Protein AF-V5I539-F1 (afdb_monomer_lite)

InterPro domains:
  IPR001590 Peptidase M12B, ADAM/reprolysin [PF01421] (32-156)
  IPR001590 Peptidase M12B, ADAM/reprolysin [PS50215] (1-156)
  IPR024079 Metallopeptidase, catalytic domain superfamily [G3DSA:3.40.390.10] (1-165)

Secondary structure (DSSP, 8-state):
---------PPPHHHHTTS-EEE-TTS-EEE-HHHHHHHHHHHHHH-GGGTT-S-EEEEESSEE--TTTTTTTTTEEE-SS-TTTS-EEEEE--SSS-THHHHHHHHHHHHTTPPPS-SSSS-TTSSBTT-TT-SS---B--HHHHHHHHHHHHHHTTS--TT-S----SS------HHHHTTTS-HHHHH-TT--EEPPTTSTT----GGG-EEEEESSSSSS--EEEEEPPTT-EEETTEEEETTEEEE--TTS--

Structure (mmCIF, N/CA/C/O backbone):
data_AF-V5I539-F1
#
_entry.id   AF-V5I539-F1
#
loop_
_atom_site.group_PDB
_atom_site.id
_atom_site.type_symbol
_atom_site.label_atom_id
_atom_site.label_alt_id
_atom_site.label_comp_id
_atom_site.label_asym_id
_atom_site.label_entity_id
_atom_site.label_seq_id
_atom_site.pdbx_PDB_ins_code
_atom_site.Cartn_x
_atom_site.Cartn_y
_atom_site.Cartn_z
_atom_site.occupancy
_atom_site.B_iso_or_equiv
_atom_site.auth_seq_id
_atom_site.auth_comp_id
_atom_site.auth_asym_id
_atom_site.auth_atom_id
_atom_site.pdbx_PDB_model_num
ATOM 1 N N . VAL A 1 1 ? -5.377 -12.633 10.750 1.00 77.38 1 VAL A N 1
ATOM 2 C CA . VAL A 1 1 ? -6.309 -11.546 10.368 1.00 77.38 1 VAL A CA 1
ATOM 3 C C . VAL A 1 1 ? -6.663 -11.750 8.908 1.00 77.38 1 VAL A C 1
ATOM 5 O O . VAL A 1 1 ? -5.746 -11.987 8.134 1.00 77.38 1 VAL A O 1
ATOM 8 N N . LYS A 1 2 ? -7.948 -11.726 8.546 1.00 84.56 2 LYS A N 1
ATOM 9 C CA . LYS A 1 2 ? -8.400 -11.764 7.149 1.00 84.56 2 LYS A CA 1
ATOM 10 C C . LYS A 1 2 ? -9.002 -10.402 6.826 1.00 84.56 2 LYS A C 1
ATOM 12 O O . LYS A 1 2 ? -9.892 -9.964 7.545 1.00 84.56 2 LYS A O 1
ATOM 17 N N . LEU A 1 3 ? -8.489 -9.742 5.793 1.00 87.00 3 LEU A N 1
ATOM 18 C CA . LEU A 1 3 ? -9.035 -8.477 5.310 1.00 87.00 3 LEU A CA 1
ATOM 19 C C . LEU A 1 3 ? -10.087 -8.774 4.247 1.00 87.00 3 LEU A C 1
ATOM 21 O O . LEU A 1 3 ? -9.866 -9.618 3.379 1.00 87.00 3 LEU A O 1
ATOM 25 N N . VAL A 1 4 ? -11.229 -8.099 4.328 1.00 86.56 4 VAL A N 1
ATOM 26 C CA . VAL A 1 4 ? -12.313 -8.222 3.354 1.00 86.56 4 VAL A CA 1
ATOM 27 C C . VAL A 1 4 ? -12.688 -6.831 2.889 1.00 86.56 4 VAL A C 1
ATOM 29 O O . VAL A 1 4 ? -12.975 -5.962 3.705 1.00 86.56 4 VAL A O 1
ATOM 32 N N . LEU A 1 5 ? -12.674 -6.635 1.573 1.00 87.81 5 LEU A N 1
ATOM 33 C CA . LEU A 1 5 ? -13.168 -5.413 0.962 1.00 87.81 5 LEU A CA 1
ATOM 34 C C . LEU A 1 5 ? -14.696 -5.474 0.912 1.00 87.81 5 LEU A C 1
ATOM 36 O O . LEU A 1 5 ? -15.264 -6.331 0.234 1.00 87.81 5 LEU A O 1
ATOM 40 N N . THR A 1 6 ? -15.344 -4.578 1.643 1.00 87.25 6 THR A N 1
ATOM 41 C CA . THR A 1 6 ? -16.805 -4.451 1.716 1.00 87.25 6 THR A CA 1
ATOM 42 C C . THR A 1 6 ? -17.348 -3.456 0.696 1.00 87.25 6 THR A C 1
ATOM 44 O O . THR A 1 6 ? -18.451 -3.637 0.200 1.00 87.25 6 THR A O 1
ATOM 47 N N . GLY A 1 7 ? -16.563 -2.449 0.305 1.00 88.00 7 GLY A N 1
ATOM 48 C CA . GLY A 1 7 ? -16.973 -1.483 -0.705 1.00 88.00 7 GLY A CA 1
ATOM 49 C C . GLY A 1 7 ? -15.850 -0.553 -1.148 1.00 88.00 7 GLY A C 1
ATOM 50 O O . GLY A 1 7 ? -14.806 -0.445 -0.508 1.00 88.00 7 GLY A O 1
ATOM 51 N N . VAL A 1 8 ? -16.079 0.132 -2.269 1.00 90.25 8 VAL A N 1
ATOM 52 C CA . VAL A 1 8 ? -15.208 1.195 -2.784 1.00 90.25 8 VAL A CA 1
ATOM 53 C C . VAL A 1 8 ? -16.073 2.409 -3.082 1.00 90.25 8 VAL A C 1
ATOM 55 O O . VAL A 1 8 ? -17.098 2.300 -3.755 1.00 90.25 8 VAL A O 1
ATOM 58 N N . TYR A 1 9 ? -15.648 3.573 -2.601 1.00 91.12 9 TYR A N 1
ATOM 59 C CA . TYR A 1 9 ? -16.342 4.832 -2.823 1.00 91.12 9 TYR A CA 1
ATOM 60 C C . TYR A 1 9 ? -15.390 5.858 -3.427 1.00 91.12 9 TYR A C 1
ATOM 62 O O . TYR A 1 9 ? -14.323 6.122 -2.880 1.00 91.12 9 TYR A O 1
ATOM 70 N N . LYS A 1 10 ? -15.792 6.441 -4.558 1.00 92.56 10 LYS A N 1
ATOM 71 C CA . LYS A 1 10 ? -15.083 7.562 -5.168 1.00 92.56 10 LYS A CA 1
ATOM 72 C C . LYS A 1 10 ? -15.666 8.864 -4.627 1.00 92.56 10 LYS A C 1
ATOM 74 O O . LYS A 1 10 ? -16.850 9.124 -4.832 1.00 92.56 10 LYS A O 1
ATOM 79 N N . THR A 1 11 ? -14.831 9.652 -3.962 1.00 89.75 11 THR A N 1
ATOM 80 C CA . THR A 1 11 ? -15.188 10.963 -3.415 1.00 89.75 11 THR A CA 1
ATOM 81 C C . THR A 1 11 ? -15.501 11.984 -4.508 1.00 89.75 11 THR A C 1
ATOM 83 O O . THR A 1 11 ? -15.015 11.880 -5.640 1.00 89.75 11 THR A O 1
ATOM 86 N N . THR A 1 12 ? -16.329 12.976 -4.176 1.00 91.56 12 THR A N 1
ATOM 87 C CA . THR A 1 12 ? -16.548 14.165 -5.014 1.00 91.56 12 THR A CA 1
ATOM 88 C C . THR A 1 12 ? -15.600 15.301 -4.630 1.00 91.56 12 THR A C 1
ATOM 90 O O . THR A 1 12 ? -15.013 15.310 -3.547 1.00 91.56 12 THR A O 1
ATOM 93 N N . VAL A 1 13 ? -15.479 16.304 -5.502 1.00 87.31 13 VAL A N 1
ATOM 94 C CA . VAL A 1 13 ? -14.644 17.491 -5.250 1.00 87.31 13 VAL A CA 1
ATOM 95 C C . VAL A 1 13 ? -15.104 18.241 -3.992 1.00 87.31 13 VAL A C 1
ATOM 97 O O . VAL A 1 13 ? -14.277 18.725 -3.223 1.00 87.31 13 VAL A O 1
ATOM 100 N N . GLU A 1 14 ? -16.413 18.303 -3.750 1.00 88.25 14 GLU A N 1
ATOM 101 C CA . GLU A 1 14 ? -17.020 18.957 -2.584 1.00 88.25 14 GLU A CA 1
ATOM 102 C C . GLU A 1 14 ? -16.801 18.177 -1.279 1.00 88.25 14 GLU A C 1
ATOM 104 O O . GLU A 1 14 ? -16.792 18.757 -0.192 1.00 88.25 14 GLU A O 1
ATOM 109 N N . GLU A 1 15 ? -16.657 16.854 -1.358 1.00 89.06 15 GLU A N 1
ATOM 110 C CA . GLU A 1 15 ? -16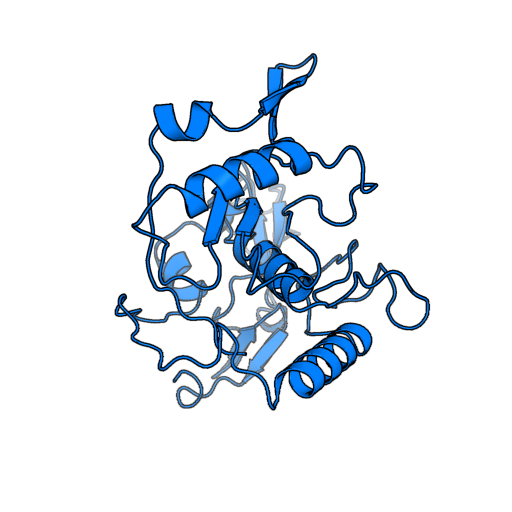.273 16.033 -0.209 1.00 89.06 15 GLU A CA 1
ATOM 111 C C . GLU A 1 15 ? -14.786 16.233 0.101 1.00 89.06 15 GLU A C 1
ATOM 113 O O . GLU A 1 15 ? -14.420 16.480 1.249 1.00 89.06 15 GLU A O 1
ATOM 118 N N . GLU A 1 16 ? -13.939 16.227 -0.930 1.00 85.38 16 GLU A N 1
ATOM 119 C CA . GLU A 1 16 ? -12.489 16.411 -0.811 1.00 85.38 16 GLU A CA 1
ATOM 120 C C . GLU A 1 16 ? -12.068 17.823 -0.397 1.00 85.38 16 GLU A C 1
ATOM 122 O O . GLU A 1 16 ? -10.956 18.005 0.108 1.00 85.38 16 GLU A O 1
ATOM 127 N N . SER A 1 17 ? -12.906 18.839 -0.621 1.00 84.06 17 SER A N 1
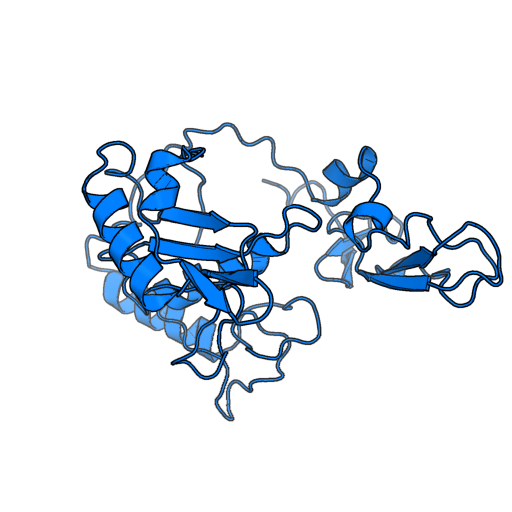ATOM 128 C CA . SER A 1 17 ? -12.633 20.214 -0.186 1.00 84.06 17 SER A CA 1
ATOM 129 C C . SER A 1 17 ? -12.733 20.391 1.328 1.00 84.06 17 SER A C 1
ATOM 131 O O . SER A 1 17 ? -12.355 21.440 1.838 1.00 84.06 17 SER A O 1
ATOM 133 N N . ARG A 1 18 ? -13.263 19.394 2.047 1.00 83.19 18 ARG A N 1
ATOM 134 C CA . ARG A 1 18 ? -13.384 19.406 3.512 1.00 83.19 18 ARG A CA 1
ATOM 135 C C . ARG A 1 18 ? -12.120 18.944 4.223 1.00 83.19 18 ARG A C 1
ATOM 137 O O . ARG A 1 18 ? -12.063 19.072 5.435 1.00 83.19 18 ARG A O 1
ATOM 144 N N . PHE A 1 19 ? -11.169 18.356 3.503 1.00 85.06 19 PHE A N 1
ATOM 145 C CA . PHE A 1 19 ? -9.925 17.858 4.079 1.00 85.06 19 PHE A CA 1
ATOM 146 C C . PHE A 1 19 ? -8.851 18.942 4.065 1.00 85.06 19 PHE A C 1
ATOM 148 O O . PHE A 1 19 ? -8.690 19.640 3.060 1.00 85.06 19 PHE A O 1
ATOM 155 N N . GLU A 1 20 ? -8.113 19.049 5.169 1.00 81.12 20 GLU A N 1
ATOM 156 C CA . GLU A 1 20 ? -7.083 20.067 5.357 1.00 81.12 20 GLU A CA 1
ATOM 157 C C . GLU A 1 20 ? -5.891 19.827 4.423 1.00 81.12 20 GLU A C 1
ATOM 159 O O . GLU A 1 20 ? -5.282 18.752 4.401 1.00 81.12 20 GLU A O 1
ATOM 164 N N . LYS A 1 21 ? -5.559 20.850 3.634 1.00 81.56 21 LYS A N 1
ATOM 165 C CA . LYS A 1 21 ? -4.472 20.814 2.654 1.00 81.56 21 LYS A CA 1
ATOM 166 C C . LYS A 1 21 ? -3.532 21.975 2.925 1.00 81.56 21 LYS A C 1
ATOM 168 O O . LYS A 1 21 ? -3.943 23.128 2.844 1.00 81.56 21 LYS A O 1
ATOM 173 N N . THR A 1 22 ? -2.263 21.668 3.146 1.00 77.69 22 THR A N 1
ATOM 174 C CA . THR A 1 22 ? -1.218 22.672 3.346 1.00 77.69 22 THR A CA 1
ATOM 175 C C . THR A 1 22 ? -0.521 22.945 2.020 1.00 77.69 22 THR A C 1
ATOM 177 O O . THR A 1 22 ? -0.047 22.014 1.363 1.00 77.69 22 THR A O 1
ATOM 180 N N . GLU A 1 23 ? -0.465 24.215 1.615 1.00 75.12 23 GLU A N 1
ATOM 181 C CA . GLU A 1 23 ? 0.249 24.682 0.423 1.00 75.12 23 GLU A CA 1
ATOM 182 C C . GLU A 1 23 ? 1.552 25.385 0.830 1.00 75.12 23 GLU A C 1
ATOM 184 O O . GLU A 1 23 ? 1.532 26.355 1.585 1.00 75.12 23 GLU A O 1
ATOM 189 N N . TYR A 1 24 ? 2.691 24.885 0.346 1.00 68.06 24 TYR A N 1
ATOM 190 C CA . TYR A 1 24 ? 4.018 25.458 0.616 1.00 68.06 24 TYR A CA 1
ATOM 191 C C . TYR A 1 24 ? 4.447 26.464 -0.462 1.00 68.06 24 TYR A C 1
ATOM 193 O O . TYR A 1 24 ? 3.851 26.517 -1.536 1.00 68.06 24 TYR A O 1
ATOM 201 N N . GLU A 1 25 ? 5.540 27.202 -0.217 1.00 55.25 25 GLU A N 1
ATOM 202 C CA . GLU A 1 25 ? 6.071 28.302 -1.056 1.00 55.25 25 GLU A CA 1
ATOM 203 C C . GLU A 1 25 ? 6.318 27.960 -2.546 1.00 55.25 25 GLU A C 1
ATOM 205 O O . GLU A 1 25 ? 6.500 28.858 -3.363 1.00 55.25 25 GLU A O 1
ATOM 210 N N . PHE A 1 26 ? 6.257 26.682 -2.936 1.00 63.53 26 PHE A N 1
ATOM 211 C CA . PHE A 1 26 ? 6.381 26.209 -4.323 1.00 63.53 26 PHE A CA 1
ATOM 212 C C . PHE A 1 26 ? 5.073 25.657 -4.924 1.00 63.53 26 PHE A C 1
ATOM 214 O O . PHE A 1 26 ? 5.109 24.945 -5.927 1.00 63.53 26 PHE A O 1
ATOM 221 N N . GLY A 1 27 ? 3.921 25.921 -4.300 1.00 64.12 27 GLY A N 1
ATOM 222 C CA . GLY A 1 27 ? 2.618 25.385 -4.717 1.00 64.12 27 GLY A CA 1
ATOM 223 C C . GLY A 1 27 ? 2.448 23.885 -4.442 1.00 64.12 27 GLY A C 1
ATOM 224 O O . GLY A 1 27 ? 1.527 23.249 -4.957 1.00 64.12 27 GLY A O 1
ATOM 225 N N . VAL A 1 28 ? 3.346 23.286 -3.650 1.00 66.19 28 VAL A N 1
ATOM 226 C CA . VAL A 1 28 ? 3.238 21.880 -3.246 1.00 66.19 28 VAL A CA 1
ATOM 227 C C . VAL A 1 28 ? 2.108 21.767 -2.235 1.00 66.19 28 VAL A C 1
ATOM 229 O O . VAL A 1 28 ? 2.200 22.319 -1.142 1.00 66.19 28 VAL A O 1
ATOM 232 N N . LYS A 1 29 ? 1.056 21.037 -2.611 1.00 79.69 29 LYS A N 1
ATOM 233 C CA . LYS A 1 29 ? -0.085 20.735 -1.745 1.00 79.69 29 LYS A CA 1
ATOM 234 C C . LYS A 1 29 ? 0.091 19.368 -1.107 1.00 79.69 29 LYS A C 1
ATOM 236 O O . LYS A 1 29 ? 0.165 18.357 -1.808 1.00 79.69 29 LYS A O 1
ATOM 241 N N . THR A 1 30 ? 0.128 19.347 0.215 1.00 83.44 30 THR A N 1
ATOM 242 C CA . THR A 1 30 ? 0.173 18.122 1.019 1.00 83.44 30 THR A CA 1
ATOM 243 C C . THR A 1 30 ? -1.077 18.025 1.880 1.00 83.44 30 THR A C 1
ATOM 245 O O . THR A 1 30 ? -1.733 19.032 2.143 1.00 83.44 30 THR A O 1
ATOM 248 N N . LEU A 1 31 ? -1.440 16.812 2.277 1.00 86.62 31 LEU A N 1
ATOM 249 C CA . LEU A 1 31 ? -2.436 16.603 3.317 1.00 86.62 31 LEU A CA 1
ATOM 250 C C . LEU A 1 31 ? -1.752 16.684 4.671 1.00 86.62 31 LEU A C 1
ATOM 252 O O . LEU A 1 31 ? -0.757 15.990 4.899 1.00 86.62 31 LEU A O 1
ATOM 256 N N . ASP A 1 32 ? -2.338 17.474 5.565 1.00 87.12 32 ASP A N 1
ATOM 257 C CA . ASP A 1 32 ? -1.997 17.415 6.976 1.00 87.12 32 ASP A CA 1
ATOM 258 C C . ASP A 1 32 ? -2.614 16.141 7.570 1.00 87.12 32 ASP A C 1
ATOM 260 O O . ASP A 1 32 ? -3.845 16.045 7.642 1.00 87.12 32 ASP A O 1
ATOM 264 N N . PRO A 1 33 ? -1.816 15.141 7.974 1.00 87.88 33 PRO A N 1
ATOM 265 C CA . PRO A 1 33 ? -2.354 13.861 8.405 1.00 87.88 33 PRO A CA 1
ATOM 266 C C . PRO A 1 33 ? -3.206 13.966 9.669 1.00 87.88 33 PRO A C 1
ATOM 268 O O . PRO A 1 33 ? -4.205 13.258 9.779 1.00 87.88 33 PRO A O 1
ATOM 271 N N . THR A 1 34 ? -2.842 14.842 10.608 1.00 87.38 34 THR A N 1
ATOM 272 C CA . THR A 1 34 ? -3.504 14.927 11.916 1.00 87.38 34 THR A CA 1
ATOM 273 C C . THR A 1 34 ? -4.892 15.535 11.764 1.00 87.38 34 THR A C 1
ATOM 275 O O . THR A 1 34 ? -5.884 14.939 12.193 1.00 87.38 34 THR A O 1
ATOM 278 N N . PHE A 1 35 ? -4.985 16.691 11.100 1.00 88.31 35 PHE A N 1
ATOM 279 C CA . PHE A 1 35 ? -6.270 17.351 10.864 1.00 88.31 35 PHE A CA 1
ATOM 280 C C . PHE A 1 35 ? -7.130 16.567 9.872 1.00 88.31 35 PHE A C 1
ATOM 282 O O . PHE A 1 35 ? -8.320 16.360 10.123 1.00 88.31 35 PHE A O 1
ATOM 289 N N . THR A 1 36 ? -6.533 16.059 8.788 1.00 91.25 36 THR A N 1
ATOM 290 C CA . THR A 1 36 ? -7.267 15.278 7.784 1.00 91.25 36 THR A CA 1
ATOM 291 C C . THR A 1 36 ? -7.860 14.012 8.387 1.00 91.25 36 THR A C 1
ATOM 293 O O . THR A 1 36 ? -9.012 13.707 8.091 1.00 91.25 36 THR A O 1
ATOM 296 N N . LEU A 1 37 ? -7.137 13.289 9.254 1.00 92.06 37 LEU A N 1
ATOM 297 C CA . LEU A 1 37 ? -7.653 12.058 9.859 1.00 92.06 37 LEU A CA 1
ATOM 298 C C . LEU A 1 37 ? -8.873 12.350 10.742 1.00 92.06 37 LEU A C 1
ATOM 300 O O . LEU A 1 37 ? -9.882 11.659 10.622 1.00 92.06 37 LEU A O 1
ATOM 304 N N . GLY A 1 38 ? -8.824 13.411 11.556 1.00 92.50 38 GLY A N 1
ATOM 305 C CA . GLY A 1 38 ? -9.955 13.822 12.394 1.00 92.50 38 GLY A CA 1
ATOM 306 C C . GLY A 1 38 ? -11.175 14.271 11.580 1.00 92.50 38 GLY A C 1
ATOM 307 O O . GLY A 1 38 ? -12.303 13.866 11.865 1.00 92.50 38 GLY A O 1
ATOM 308 N N . MET A 1 39 ? -10.970 15.057 10.519 1.00 93.25 39 MET A N 1
ATOM 309 C CA . MET A 1 39 ? -12.055 15.463 9.614 1.00 93.25 39 MET A CA 1
ATOM 310 C C . MET A 1 39 ? -12.643 14.267 8.856 1.00 93.25 39 MET A C 1
ATOM 312 O O . MET A 1 39 ? -13.864 14.153 8.716 1.00 93.25 39 MET A O 1
ATOM 316 N N . PHE A 1 40 ? -11.788 13.351 8.398 1.00 94.00 40 PHE A N 1
ATOM 317 C CA . PHE A 1 40 ? -12.199 12.127 7.723 1.00 94.00 40 PHE A CA 1
ATOM 318 C C . PHE A 1 40 ? -12.998 11.213 8.653 1.00 94.00 40 PHE A C 1
ATOM 320 O O . PHE A 1 40 ? -14.051 10.721 8.255 1.00 94.00 40 PHE A O 1
ATOM 327 N N . GLN A 1 41 ? -12.579 11.071 9.912 1.00 94.62 41 GLN A N 1
ATOM 328 C CA . GLN A 1 41 ? -13.331 10.351 10.935 1.00 94.62 41 GLN A CA 1
ATOM 329 C C . GLN A 1 41 ? -14.756 10.901 11.079 1.00 94.62 41 GLN A C 1
ATOM 331 O O . GLN A 1 41 ? -15.719 10.136 11.022 1.00 94.62 41 GLN A O 1
ATOM 336 N N . ILE A 1 42 ? -14.905 12.223 11.224 1.00 92.88 42 ILE A N 1
ATOM 337 C CA . ILE A 1 42 ? -16.217 12.878 11.351 1.00 92.88 42 ILE A CA 1
ATOM 338 C C . ILE A 1 42 ? -17.076 12.612 10.111 1.00 92.88 42 ILE A C 1
ATOM 340 O O . ILE A 1 42 ? -18.271 12.322 10.226 1.00 92.88 42 ILE A O 1
ATOM 344 N N . TRP A 1 43 ? -16.478 12.693 8.920 1.00 92.56 43 TRP A N 1
ATOM 345 C CA . TRP A 1 43 ? -17.175 12.432 7.664 1.00 92.56 43 TRP A CA 1
ATOM 346 C C . TRP A 1 43 ? -17.656 10.979 7.562 1.00 92.56 43 TRP A C 1
ATOM 348 O O . TRP A 1 43 ? -18.830 10.760 7.259 1.00 92.56 43 TRP A O 1
ATOM 358 N N . VAL A 1 44 ? -16.800 10.001 7.884 1.00 93.44 44 VAL A N 1
ATOM 359 C CA . VAL A 1 44 ? -17.150 8.571 7.911 1.00 93.44 44 VAL A CA 1
ATOM 360 C C . VAL A 1 44 ? -18.282 8.311 8.906 1.00 93.44 44 VAL A C 1
ATOM 362 O O . VAL A 1 44 ? -19.296 7.727 8.535 1.00 93.44 44 VAL A O 1
ATOM 365 N N . GLN A 1 45 ? -18.169 8.817 10.138 1.00 91.69 45 GLN A N 1
ATOM 366 C CA . GLN A 1 45 ? -19.175 8.632 11.194 1.00 91.69 45 GLN A CA 1
ATOM 367 C C . GLN A 1 45 ? -20.534 9.264 10.852 1.00 91.69 45 GLN A C 1
ATOM 369 O O . GLN A 1 45 ? -21.580 8.763 11.264 1.00 91.69 45 GLN A O 1
ATOM 374 N N . SER A 1 46 ? -20.535 10.348 10.074 1.00 91.19 46 SER A N 1
ATOM 375 C CA . SER A 1 46 ? -21.763 11.018 9.625 1.00 91.19 46 SER A CA 1
ATOM 376 C C . SER A 1 46 ? -22.417 10.329 8.422 1.00 91.19 46 SER A C 1
ATOM 378 O O . SER A 1 46 ? -23.579 10.597 8.105 1.00 91.19 46 SER A O 1
ATOM 380 N N . ASN A 1 47 ? -21.690 9.452 7.726 1.00 89.69 47 ASN A N 1
ATOM 381 C CA . ASN A 1 47 ? -22.126 8.846 6.479 1.00 89.69 47 ASN A CA 1
ATOM 382 C C . ASN A 1 47 ? -22.589 7.402 6.704 1.00 89.69 47 ASN A C 1
ATOM 384 O O . ASN A 1 47 ? -21.794 6.484 6.888 1.00 89.69 47 ASN A O 1
ATOM 388 N N . LYS A 1 48 ? -23.909 7.186 6.624 1.00 88.62 48 LYS A N 1
ATOM 389 C CA . LYS A 1 48 ? -24.546 5.876 6.864 1.00 88.62 48 LYS A CA 1
ATOM 390 C C . LYS A 1 48 ? -24.002 4.742 5.988 1.00 88.62 48 LYS A C 1
ATOM 392 O O . LYS A 1 48 ? -24.193 3.588 6.354 1.00 88.62 48 LYS A O 1
ATOM 397 N N . LYS A 1 49 ? -23.353 5.059 4.861 1.00 87.12 49 LYS A N 1
ATOM 398 C CA . LYS A 1 49 ? -22.748 4.077 3.950 1.00 87.12 49 LYS A CA 1
ATOM 399 C C . LYS A 1 49 ? -21.687 3.211 4.629 1.00 87.12 49 LYS A C 1
ATOM 401 O O . LYS A 1 49 ? -21.591 2.047 4.284 1.00 87.12 49 LYS A O 1
ATOM 406 N N . PHE A 1 50 ? -20.948 3.765 5.591 1.00 89.19 50 PHE A N 1
ATOM 407 C CA . PHE A 1 50 ? -19.825 3.079 6.241 1.00 89.19 50 PHE A CA 1
ATOM 408 C C . PHE A 1 50 ? -20.170 2.511 7.618 1.00 89.19 50 PHE A C 1
ATOM 410 O O . PHE A 1 50 ? -19.291 2.119 8.376 1.00 89.19 50 PHE A O 1
ATOM 417 N N . LYS A 1 51 ? -21.454 2.519 7.994 1.00 85.00 51 LYS A N 1
ATOM 418 C CA . LYS A 1 51 ? -21.890 2.188 9.356 1.00 85.00 51 LYS A CA 1
ATOM 419 C C . LYS A 1 51 ? -21.491 0.770 9.783 1.00 85.00 51 LYS A C 1
ATOM 421 O O . LYS A 1 51 ? -21.250 0.542 10.966 1.00 85.00 51 LYS A O 1
ATOM 426 N N . ASP A 1 52 ? -21.476 -0.161 8.835 1.00 86.19 52 ASP A N 1
ATOM 427 C CA . ASP A 1 52 ? -21.215 -1.575 9.104 1.00 86.19 52 ASP A CA 1
ATOM 428 C C . ASP A 1 52 ? -19.745 -1.966 8.859 1.00 86.19 52 ASP A C 1
ATOM 430 O O . ASP A 1 52 ? -19.355 -3.088 9.199 1.00 86.19 52 ASP A O 1
ATOM 434 N N . ASP A 1 53 ? -18.932 -1.040 8.334 1.00 89.56 53 ASP A N 1
ATOM 435 C CA . ASP A 1 53 ? -17.509 -1.241 8.069 1.00 89.56 53 ASP A CA 1
ATOM 436 C C . ASP A 1 53 ? -16.688 -1.129 9.357 1.00 89.56 53 ASP A C 1
ATOM 438 O O . ASP A 1 53 ? -16.861 -0.207 10.152 1.00 89.56 53 ASP A O 1
ATOM 442 N N . ASP A 1 54 ? -15.757 -2.066 9.556 1.00 91.38 54 ASP A N 1
ATOM 443 C CA . ASP A 1 54 ? -14.849 -2.031 10.709 1.00 91.38 54 ASP A CA 1
ATOM 444 C C . ASP A 1 54 ? -13.724 -1.009 10.514 1.00 91.38 54 ASP A C 1
ATOM 446 O O . ASP A 1 54 ? -13.268 -0.393 11.474 1.00 91.38 54 ASP A O 1
ATOM 450 N N . VAL A 1 55 ? -13.257 -0.845 9.271 1.00 93.88 55 VAL A N 1
ATOM 451 C CA . VAL A 1 55 ? -12.165 0.066 8.919 1.00 93.88 55 VAL A CA 1
ATOM 452 C C . VAL A 1 55 ? -12.451 0.751 7.589 1.00 93.88 55 VAL A C 1
ATOM 454 O O . VAL A 1 55 ? -12.780 0.083 6.610 1.00 93.88 55 VAL A O 1
ATOM 457 N N . VAL A 1 56 ? -12.243 2.067 7.523 1.00 95.50 56 VAL A N 1
ATOM 458 C CA . VAL A 1 56 ? -12.397 2.868 6.301 1.00 95.50 56 VAL A CA 1
ATOM 459 C C . VAL A 1 56 ? -11.100 3.608 5.987 1.00 95.50 56 VAL A C 1
ATOM 461 O O . VAL A 1 56 ? -10.542 4.308 6.830 1.00 95.50 56 VAL A O 1
ATOM 464 N N . PHE A 1 57 ? -10.620 3.486 4.751 1.00 96.00 57 PHE A N 1
ATOM 465 C CA . PHE A 1 57 ? -9.409 4.164 4.294 1.00 96.00 57 PHE A CA 1
ATOM 466 C C . PHE A 1 57 ? -9.713 5.269 3.285 1.00 96.00 57 PHE A C 1
ATOM 468 O O . PHE A 1 57 ? -10.435 5.046 2.314 1.00 96.00 57 PHE A O 1
ATOM 475 N N . LEU A 1 58 ? -9.089 6.435 3.467 1.00 94.81 58 LEU A N 1
ATOM 476 C CA . LEU A 1 58 ? -8.948 7.437 2.415 1.00 94.81 58 LEU A CA 1
ATOM 477 C C . LEU A 1 58 ? -7.673 7.142 1.620 1.00 94.81 58 LEU A C 1
ATOM 479 O O . LEU A 1 58 ? -6.562 7.305 2.134 1.00 94.81 58 LEU A O 1
ATOM 483 N N . LEU A 1 59 ? -7.839 6.726 0.364 1.00 94.00 59 LEU A N 1
ATOM 484 C CA . LEU A 1 59 ? -6.743 6.576 -0.593 1.00 94.00 59 LEU A CA 1
ATOM 485 C C . LEU A 1 59 ? -6.551 7.878 -1.363 1.00 94.00 59 LEU A C 1
ATOM 487 O O . LEU A 1 59 ? -7.505 8.430 -1.905 1.00 94.00 59 LEU A O 1
ATOM 491 N N . THR A 1 60 ? -5.317 8.367 -1.425 1.00 90.69 60 THR A N 1
ATOM 492 C CA . THR A 1 60 ? -5.007 9.648 -2.068 1.00 90.69 60 THR A CA 1
ATOM 493 C C . THR A 1 60 ? -3.677 9.614 -2.805 1.00 90.69 60 THR A C 1
ATOM 495 O O . THR A 1 60 ? -2.711 9.011 -2.344 1.00 90.69 60 THR A O 1
ATOM 498 N N . SER A 1 61 ? -3.598 10.307 -3.939 1.00 88.56 61 SER A N 1
ATOM 499 C CA . SER A 1 61 ? -2.329 10.550 -4.630 1.00 88.56 61 SER A CA 1
ATOM 500 C C . SER A 1 61 ? -1.555 11.733 -4.039 1.00 88.56 61 SER A C 1
ATOM 502 O O . SER A 1 61 ? -0.381 11.931 -4.373 1.00 88.56 61 SER A O 1
ATOM 504 N N . MET A 1 62 ? -2.194 12.529 -3.172 1.00 87.25 62 MET A N 1
ATOM 505 C CA . MET A 1 62 ? -1.552 13.654 -2.498 1.00 87.25 62 MET A CA 1
ATOM 506 C C . MET A 1 62 ? -0.459 13.159 -1.552 1.00 87.25 62 MET A C 1
ATOM 508 O O . MET A 1 62 ? -0.558 12.100 -0.932 1.00 87.25 62 MET A O 1
ATOM 512 N N . GLN A 1 63 ? 0.613 13.940 -1.447 1.00 86.38 63 GLN A N 1
ATOM 513 C CA . GLN A 1 63 ? 1.628 13.683 -0.435 1.00 86.38 63 GLN A CA 1
ATOM 514 C C . GLN A 1 63 ? 1.039 13.954 0.948 1.00 86.38 63 GLN A C 1
ATOM 516 O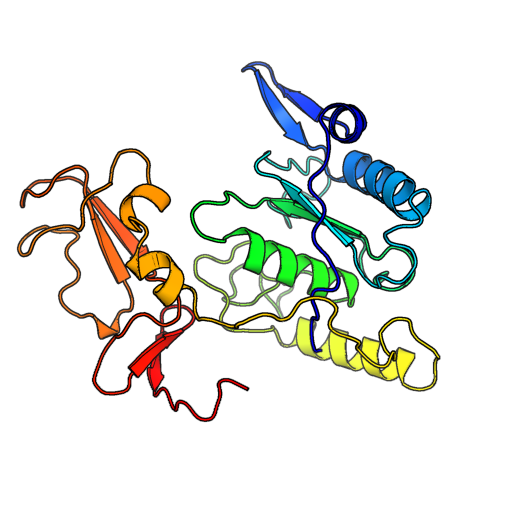 O . GLN A 1 63 ? 0.270 14.896 1.117 1.00 86.38 63 GLN A O 1
ATOM 521 N N . ILE A 1 64 ? 1.390 13.112 1.912 1.00 86.56 64 ILE A N 1
ATOM 522 C CA . ILE A 1 64 ? 1.029 13.284 3.317 1.00 86.56 64 ILE A CA 1
ATOM 523 C C . ILE A 1 64 ? 2.284 13.800 4.012 1.00 86.56 64 ILE A C 1
ATOM 525 O O . ILE A 1 64 ? 3.337 13.174 3.870 1.00 86.56 64 ILE A O 1
ATOM 529 N N . ASP A 1 65 ? 2.184 14.921 4.725 1.00 81.44 65 ASP A N 1
ATOM 530 C CA . ASP A 1 65 ? 3.323 15.504 5.438 1.00 81.44 65 ASP A CA 1
ATOM 531 C C . ASP A 1 65 ? 3.082 15.536 6.950 1.00 81.44 65 ASP A C 1
ATOM 533 O O . ASP A 1 65 ? 2.326 16.351 7.479 1.00 81.44 65 ASP A O 1
ATOM 537 N N . ASP A 1 66 ? 3.724 14.606 7.655 1.00 73.81 66 ASP A N 1
ATOM 538 C CA . ASP A 1 66 ? 3.656 14.511 9.110 1.00 73.81 66 ASP A CA 1
ATOM 539 C C . ASP A 1 66 ? 4.732 15.388 9.762 1.00 73.81 66 ASP A C 1
ATOM 541 O O . ASP A 1 66 ? 5.834 14.937 10.096 1.00 73.81 66 ASP A O 1
ATOM 545 N N . HIS A 1 67 ? 4.380 16.656 9.955 1.00 66.00 67 HIS A N 1
ATOM 546 C CA . HIS A 1 67 ? 5.221 17.664 10.596 1.00 66.00 67 HIS A CA 1
ATOM 547 C C . HIS A 1 67 ? 5.425 17.424 12.109 1.00 66.00 67 HIS A C 1
ATOM 549 O O . HIS A 1 67 ? 6.324 18.024 12.702 1.00 66.00 67 HIS A O 1
ATOM 555 N N . VAL A 1 68 ? 4.641 16.536 12.740 1.00 60.31 68 VAL A N 1
ATOM 556 C CA . VAL A 1 68 ? 4.677 16.268 14.192 1.00 60.31 68 VAL A CA 1
ATOM 557 C C . VAL A 1 68 ? 5.433 14.974 14.515 1.00 60.31 68 VAL A C 1
ATOM 559 O O . VAL A 1 68 ? 6.271 14.946 15.418 1.00 60.31 68 VAL A O 1
ATOM 562 N N . GLY A 1 69 ? 5.188 13.893 13.773 1.00 59.50 69 GLY A N 1
ATOM 563 C CA . GLY A 1 69 ? 5.667 12.538 14.077 1.00 59.50 69 GLY A CA 1
ATOM 564 C C . GLY A 1 69 ? 7.067 12.193 13.566 1.00 59.50 69 GLY A C 1
ATOM 565 O O . GLY A 1 69 ? 7.394 11.014 13.425 1.00 59.50 69 GLY A O 1
ATOM 566 N N . ARG A 1 70 ? 7.914 13.189 13.261 1.00 60.56 70 ARG A N 1
ATOM 567 C CA . ARG A 1 70 ? 9.288 13.019 12.724 1.00 60.56 70 ARG A CA 1
ATOM 568 C C . ARG A 1 70 ? 9.380 12.147 11.455 1.00 60.56 70 ARG A C 1
ATOM 570 O O . ARG A 1 70 ? 10.465 11.685 11.104 1.00 60.56 70 ARG A O 1
ATOM 577 N N . GLY A 1 71 ? 8.269 11.933 10.749 1.00 61.25 71 GLY A N 1
ATOM 578 C CA . GLY A 1 71 ? 8.228 11.169 9.502 1.00 61.25 71 GLY A CA 1
ATOM 579 C C . GLY A 1 71 ? 8.340 9.649 9.660 1.00 61.25 71 GLY A C 1
ATOM 580 O O . GLY A 1 71 ? 8.835 8.997 8.740 1.00 61.25 71 GLY A O 1
ATOM 581 N N . VAL A 1 72 ? 7.887 9.078 10.783 1.00 68.44 72 VAL A N 1
ATOM 582 C CA . VAL A 1 72 ? 7.843 7.615 10.995 1.00 68.44 72 VAL A CA 1
ATOM 583 C C . VAL A 1 72 ? 6.872 6.929 10.015 1.00 68.44 72 VAL A C 1
ATOM 585 O O . VAL A 1 72 ? 7.157 5.837 9.526 1.00 68.44 72 VAL A O 1
ATOM 588 N N . SER A 1 73 ? 5.778 7.603 9.634 1.00 73.88 73 SER A N 1
ATOM 589 C CA . SER A 1 73 ? 4.797 7.110 8.657 1.00 73.88 73 SER A CA 1
ATOM 590 C C . SER A 1 73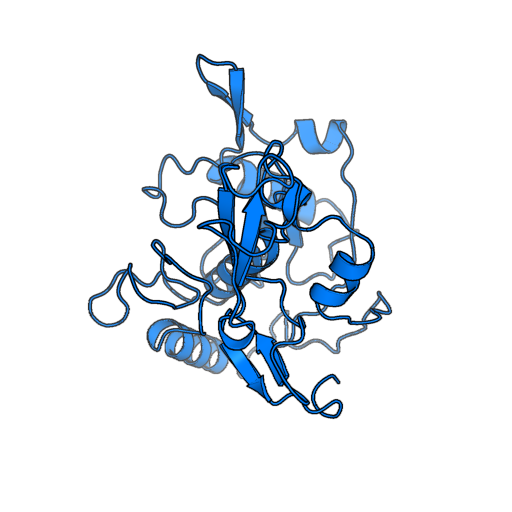 ? 4.508 8.135 7.552 1.00 73.88 73 SER A C 1
ATOM 592 O O . SER A 1 73 ? 3.463 8.772 7.507 1.00 73.88 73 SER A O 1
ATOM 594 N N . LYS A 1 74 ? 5.441 8.292 6.604 1.00 77.94 74 LYS A N 1
ATOM 595 C CA . LYS A 1 74 ? 5.368 9.319 5.533 1.00 77.94 74 LYS A CA 1
ATOM 596 C C . LYS A 1 74 ? 4.256 9.123 4.497 1.00 77.94 74 LYS A C 1
ATOM 598 O O . LYS A 1 74 ? 4.046 9.971 3.633 1.00 77.94 74 LYS A O 1
ATOM 603 N N . HIS A 1 75 ? 3.617 7.960 4.489 1.00 87.00 75 HIS A N 1
ATOM 604 C CA . HIS A 1 75 ? 2.684 7.568 3.431 1.00 87.00 75 HIS A CA 1
ATOM 605 C C . HIS A 1 75 ? 1.360 7.030 3.967 1.00 87.00 75 HIS A C 1
ATOM 607 O O . HIS A 1 75 ? 0.558 6.492 3.208 1.00 87.00 75 HIS A O 1
ATOM 613 N N . GLY A 1 76 ? 1.113 7.187 5.262 1.00 90.38 76 GLY A N 1
ATOM 614 C CA . GLY A 1 76 ? -0.182 6.886 5.840 1.00 90.38 76 GLY A CA 1
ATOM 615 C C . GLY A 1 76 ? -0.283 7.341 7.283 1.00 90.38 76 GLY A C 1
ATOM 616 O O . GLY A 1 76 ? 0.727 7.636 7.915 1.00 90.38 76 GLY A O 1
ATOM 617 N N . TYR A 1 77 ? -1.501 7.407 7.795 1.00 92.00 77 TYR A N 1
ATOM 618 C CA . TYR A 1 77 ? -1.766 7.854 9.155 1.00 92.00 77 TYR A CA 1
ATOM 619 C C . TYR A 1 77 ? -3.017 7.171 9.702 1.00 92.00 77 TYR A C 1
ATOM 621 O O . TYR A 1 77 ? -3.972 6.953 8.957 1.00 92.00 77 TYR A O 1
ATOM 629 N N . SER A 1 78 ? -3.010 6.797 10.979 1.00 93.81 78 SER A N 1
ATOM 630 C CA . SER A 1 78 ? -4.114 6.093 11.640 1.00 93.81 78 SER A CA 1
ATOM 631 C C . SER A 1 78 ? -3.991 6.181 13.161 1.00 93.81 78 SER A C 1
ATOM 633 O O . SER A 1 78 ? -2.910 6.451 13.689 1.00 93.81 78 SER A O 1
ATOM 635 N N . TYR A 1 79 ? -5.084 5.910 13.874 1.00 93.62 79 TYR A N 1
ATOM 636 C CA . TYR A 1 79 ? -5.075 5.830 15.334 1.00 93.62 79 TYR A CA 1
ATOM 637 C C . TYR A 1 79 ? -4.441 4.518 15.816 1.00 93.62 79 TYR A C 1
ATOM 639 O O . TYR A 1 79 ? -4.729 3.444 15.293 1.00 93.62 79 TYR A O 1
ATOM 647 N N . PHE A 1 80 ? -3.568 4.592 16.822 1.00 93.12 80 PHE A N 1
ATOM 648 C CA . PHE A 1 80 ? -2.886 3.419 17.373 1.00 93.12 80 PHE A CA 1
ATOM 649 C C . PHE A 1 80 ? -3.827 2.587 18.252 1.00 93.12 80 PHE A C 1
ATOM 651 O O . PHE A 1 80 ? -4.359 3.108 19.223 1.00 93.12 80 PHE A O 1
ATOM 658 N N . GLY A 1 81 ? -3.996 1.295 17.957 1.00 91.31 81 GLY A N 1
ATOM 659 C CA . GLY A 1 81 ? -4.758 0.365 18.809 1.00 91.31 81 GLY A CA 1
ATOM 660 C C . GLY A 1 81 ? -6.287 0.535 18.809 1.00 91.31 81 GLY A C 1
ATOM 661 O O . GLY A 1 81 ? -6.977 -0.232 19.481 1.00 91.31 81 GLY A O 1
ATOM 662 N N . GLU A 1 82 ? -6.822 1.488 18.041 1.00 88.69 82 GLU A N 1
ATOM 663 C CA . GLU A 1 82 ? -8.227 1.924 18.075 1.00 88.69 82 GLU A CA 1
ATOM 664 C C . GLU A 1 82 ? -9.049 1.411 16.872 1.00 88.69 82 GLU A C 1
ATOM 666 O O . GLU A 1 82 ? -9.987 2.064 16.422 1.00 88.69 82 GLU A O 1
ATOM 671 N N . ILE A 1 83 ? -8.724 0.237 16.317 1.00 90.38 83 ILE A N 1
ATOM 672 C CA . ILE A 1 83 ? -9.365 -0.258 15.080 1.00 90.38 83 ILE A CA 1
ATOM 673 C C . ILE A 1 83 ? -10.906 -0.373 15.159 1.00 90.38 83 ILE A C 1
ATOM 675 O O . ILE A 1 83 ? -11.560 -0.183 14.147 1.00 90.38 83 ILE A O 1
ATOM 679 N N . CYS A 1 84 ? -11.505 -0.656 16.327 1.00 87.75 84 CYS A N 1
ATOM 680 C CA . CYS A 1 84 ? -12.971 -0.791 16.459 1.00 87.75 84 CYS A CA 1
ATOM 681 C C . CYS A 1 84 ? -13.714 0.494 16.845 1.00 87.75 84 CYS A C 1
ATOM 683 O O . CYS A 1 84 ? -14.938 0.545 16.753 1.00 87.75 84 CYS A O 1
ATOM 685 N N . SER A 1 85 ? -13.006 1.495 17.352 1.00 86.31 85 SER A N 1
ATOM 686 C CA . SER A 1 85 ? -13.558 2.752 17.876 1.00 86.31 85 SER A CA 1
ATOM 687 C C . SER A 1 85 ? -13.325 3.893 16.890 1.00 86.31 85 SER A C 1
ATOM 689 O O . SER A 1 85 ? -14.225 4.691 16.631 1.00 86.31 85 SER A O 1
ATOM 691 N N . LEU A 1 86 ? -12.121 3.939 16.320 1.00 88.62 86 LEU A N 1
ATOM 692 C CA . LEU A 1 86 ? -11.618 4.958 15.408 1.00 88.62 86 LEU A CA 1
ATOM 693 C C . LEU A 1 86 ? -10.952 4.294 14.192 1.00 88.62 86 LEU A C 1
ATOM 695 O O . LEU A 1 86 ? -9.856 4.681 13.793 1.00 88.62 86 LEU A O 1
ATOM 699 N N . GLY A 1 87 ? -11.603 3.278 13.615 1.00 92.25 87 GLY A N 1
ATOM 700 C CA . GLY A 1 87 ? -11.136 2.512 12.454 1.00 92.25 87 GLY A CA 1
ATOM 701 C C . GLY A 1 87 ? -11.092 3.324 11.158 1.00 92.25 87 GLY A C 1
ATOM 702 O O . GLY A 1 87 ? -11.750 2.991 10.180 1.00 92.25 87 GLY A O 1
ATOM 703 N N . VAL A 1 88 ? -10.337 4.416 11.130 1.00 95.62 88 VAL A N 1
ATOM 704 C CA . VAL A 1 88 ? -10.094 5.213 9.933 1.00 95.62 88 VAL A CA 1
ATOM 705 C C . VAL A 1 88 ? -8.601 5.360 9.689 1.00 95.62 88 VAL A C 1
ATOM 707 O O . VAL A 1 88 ? -7.803 5.466 10.622 1.00 95.62 88 VAL A O 1
ATOM 710 N N . GLY A 1 89 ? -8.218 5.376 8.417 1.00 95.06 89 GLY A N 1
ATOM 711 C CA . GLY A 1 89 ? -6.832 5.574 8.019 1.00 95.06 89 GLY A CA 1
ATOM 712 C C . GLY A 1 89 ? -6.697 6.411 6.756 1.00 95.06 89 GLY A C 1
ATOM 713 O O . GLY A 1 89 ? -7.548 6.390 5.872 1.00 95.06 89 GLY A O 1
ATOM 714 N N . LEU A 1 90 ? -5.589 7.132 6.661 1.00 94.00 90 LEU A N 1
ATOM 715 C CA . LEU A 1 90 ? -5.150 7.830 5.460 1.00 94.00 90 LEU A CA 1
ATOM 716 C C . LEU A 1 90 ? -4.010 7.040 4.843 1.00 94.00 90 LEU A C 1
ATOM 718 O O . LEU A 1 90 ? -3.107 6.606 5.561 1.00 94.00 90 LEU A O 1
ATOM 722 N N . VAL A 1 91 ? -4.020 6.864 3.529 1.00 94.31 91 VAL A N 1
ATOM 723 C CA . VAL A 1 91 ? -2.948 6.173 2.815 1.00 94.31 91 VAL A CA 1
ATOM 724 C C . VAL A 1 91 ? -2.674 6.874 1.499 1.00 94.31 91 VAL A C 1
ATOM 726 O O . VAL A 1 91 ? -3.576 7.110 0.695 1.00 94.31 91 VAL A O 1
ATOM 729 N N . ARG A 1 92 ? -1.395 7.152 1.254 1.00 91.62 92 ARG A N 1
ATOM 730 C CA . ARG A 1 92 ? -0.933 7.570 -0.058 1.00 91.62 92 ARG A CA 1
ATOM 731 C C . ARG A 1 92 ? -0.798 6.355 -0.967 1.00 91.62 92 ARG A C 1
ATOM 733 O O . ARG A 1 92 ? -0.046 5.428 -0.658 1.00 91.62 92 ARG A O 1
ATOM 740 N N . ASP A 1 93 ? -1.456 6.424 -2.111 1.00 91.62 93 ASP A N 1
ATOM 741 C CA . ASP A 1 93 ? -1.270 5.509 -3.228 1.00 91.62 93 ASP A CA 1
ATOM 742 C C . ASP A 1 93 ? -0.949 6.323 -4.480 1.00 91.62 93 ASP A C 1
ATOM 744 O O . ASP A 1 93 ? -1.682 7.236 -4.860 1.00 91.62 93 ASP A O 1
ATOM 748 N N . SER A 1 94 ? 0.171 6.010 -5.126 1.00 84.69 94 SER A N 1
ATOM 749 C CA . SER A 1 94 ? 0.524 6.637 -6.399 1.00 84.69 94 SER A CA 1
ATOM 750 C C . SER A 1 94 ? -0.400 6.205 -7.539 1.00 84.69 94 SER A C 1
ATOM 752 O O . SER A 1 94 ? -0.405 6.856 -8.582 1.00 84.69 94 SER A O 1
ATOM 754 N N . GLY A 1 95 ? -1.120 5.087 -7.379 1.00 80.88 95 GLY A N 1
ATOM 755 C CA . GLY A 1 95 ? -1.929 4.462 -8.428 1.00 80.88 95 GLY A CA 1
ATOM 756 C C . GLY A 1 95 ? -1.101 3.855 -9.567 1.00 80.88 95 GLY A C 1
ATOM 757 O O . GLY A 1 95 ? -1.659 3.280 -10.495 1.00 80.88 95 GLY A O 1
ATOM 758 N N . ALA A 1 96 ? 0.231 3.964 -9.513 1.00 80.56 96 ALA A N 1
ATOM 759 C CA . ALA A 1 96 ? 1.128 3.506 -10.568 1.00 80.56 96 ALA A CA 1
ATOM 760 C C . ALA A 1 96 ? 1.703 2.113 -10.267 1.00 80.56 96 ALA A C 1
ATOM 762 O O . ALA A 1 96 ? 1.813 1.257 -11.145 1.00 80.56 96 ALA A O 1
ATOM 763 N N . ILE A 1 97 ? 2.095 1.878 -9.014 1.00 80.50 97 ILE A N 1
ATOM 764 C CA . ILE A 1 97 ? 2.851 0.682 -8.609 1.00 80.50 97 ILE A CA 1
ATOM 765 C C . ILE A 1 97 ? 2.227 -0.051 -7.417 1.00 80.50 97 ILE A C 1
ATOM 767 O O . ILE A 1 97 ? 2.899 -0.885 -6.814 1.00 80.50 97 ILE A O 1
ATOM 771 N N . PHE A 1 98 ? 0.977 0.278 -7.077 1.00 85.25 98 PHE A N 1
ATOM 772 C CA . PHE A 1 98 ? 0.259 -0.239 -5.907 1.00 85.25 98 PHE A CA 1
ATOM 773 C C . PHE A 1 98 ? 1.038 -0.067 -4.589 1.00 85.25 98 PHE A C 1
ATOM 775 O O . PHE A 1 98 ? 0.963 -0.908 -3.692 1.00 85.25 98 PHE A O 1
ATOM 782 N N . ASP A 1 99 ? 1.799 1.025 -4.449 1.00 85.06 99 ASP A N 1
ATOM 783 C CA . ASP A 1 99 ? 2.566 1.315 -3.230 1.00 85.06 99 ASP A CA 1
ATOM 784 C C . ASP A 1 99 ? 1.656 1.546 -2.018 1.00 85.06 99 ASP A C 1
ATOM 786 O O . ASP A 1 99 ? 2.043 1.237 -0.888 1.00 85.06 99 ASP A O 1
ATOM 790 N N . GLY A 1 100 ? 0.409 1.968 -2.256 1.00 90.38 100 GLY A N 1
ATOM 791 C CA . GLY A 1 100 ? -0.623 2.068 -1.227 1.00 90.38 100 GLY A CA 1
ATOM 792 C C . GLY A 1 100 ? -0.887 0.768 -0.457 1.00 90.38 100 GLY A C 1
ATOM 793 O O . GLY A 1 100 ? -1.256 0.834 0.713 1.00 90.38 100 GLY A O 1
ATOM 794 N N . VAL A 1 101 ? -0.647 -0.414 -1.040 1.00 90.00 101 VAL A N 1
ATOM 795 C CA . VAL A 1 101 ? -0.915 -1.708 -0.376 1.00 90.00 101 VAL A CA 1
ATOM 796 C C . VAL A 1 101 ? -0.076 -1.872 0.893 1.00 90.00 101 VAL A C 1
ATOM 798 O O . VAL A 1 101 ? -0.608 -2.192 1.957 1.00 90.00 101 VAL A O 1
ATOM 801 N N . ILE A 1 102 ? 1.231 -1.603 0.811 1.00 88.81 102 ILE A N 1
ATOM 802 C CA . ILE A 1 102 ? 2.133 -1.708 1.968 1.00 88.81 102 ILE A CA 1
ATOM 803 C C . ILE A 1 102 ? 1.819 -0.623 2.996 1.00 88.81 102 ILE A C 1
ATOM 805 O O . ILE A 1 102 ? 1.819 -0.885 4.200 1.00 88.81 102 ILE A O 1
ATOM 809 N N . HIS A 1 103 ? 1.509 0.588 2.537 1.00 91.19 103 HIS A N 1
ATOM 810 C CA . HIS A 1 103 ? 1.136 1.689 3.419 1.00 91.19 103 HIS A CA 1
ATOM 811 C C . HIS A 1 103 ? -0.147 1.380 4.201 1.00 91.19 103 HIS A C 1
ATOM 813 O O . HIS A 1 103 ? -0.195 1.608 5.408 1.00 91.19 103 HIS A O 1
ATOM 819 N N . MET A 1 104 ? -1.150 0.788 3.550 1.00 93.75 104 MET A N 1
ATOM 820 C CA . MET A 1 104 ? -2.393 0.352 4.183 1.00 93.75 104 MET A CA 1
ATOM 821 C C . MET A 1 104 ? -2.160 -0.784 5.173 1.00 93.75 104 MET A C 1
ATOM 823 O O . MET A 1 104 ? -2.619 -0.698 6.309 1.00 93.75 104 MET A O 1
ATOM 827 N N . ALA A 1 105 ? -1.386 -1.804 4.792 1.00 93.25 105 ALA A N 1
ATOM 828 C CA . ALA A 1 105 ? -1.041 -2.907 5.686 1.00 93.25 105 ALA A CA 1
ATOM 829 C C . ALA A 1 105 ? -0.362 -2.412 6.977 1.00 93.25 105 ALA A C 1
ATOM 831 O O . ALA A 1 105 ? -0.688 -2.888 8.065 1.00 93.25 105 ALA A O 1
ATOM 832 N N . ARG A 1 106 ? 0.517 -1.405 6.876 1.00 92.56 106 ARG A N 1
ATOM 833 C CA . ARG A 1 106 ? 1.127 -0.733 8.036 1.00 92.56 106 ARG A CA 1
ATOM 834 C C . ARG A 1 106 ? 0.105 -0.041 8.921 1.00 92.56 106 ARG A C 1
ATOM 836 O O . ARG A 1 106 ? 0.135 -0.227 10.130 1.00 92.56 106 ARG A O 1
ATOM 843 N N . GLN A 1 107 ? -0.808 0.732 8.335 1.00 94.38 107 GLN A N 1
ATOM 844 C CA . GLN A 1 107 ? -1.834 1.420 9.119 1.00 94.38 107 GLN A CA 1
ATOM 845 C C . GLN A 1 107 ? -2.787 0.429 9.798 1.00 94.38 107 GLN A C 1
ATOM 847 O O . GLN A 1 107 ? -3.160 0.635 10.945 1.00 94.38 107 GLN A O 1
ATOM 852 N N . ILE A 1 108 ? -3.127 -0.689 9.152 1.00 94.69 108 ILE A N 1
ATOM 853 C CA . ILE A 1 108 ? -3.910 -1.760 9.788 1.00 94.69 108 ILE A CA 1
ATOM 854 C C . ILE A 1 108 ? -3.141 -2.369 10.962 1.00 94.69 108 ILE A C 1
ATOM 856 O O . ILE A 1 108 ? -3.704 -2.532 12.041 1.00 94.69 108 ILE A O 1
ATOM 860 N N . ALA A 1 109 ? -1.855 -2.674 10.786 1.00 94.38 109 ALA A N 1
ATOM 861 C CA . ALA A 1 109 ? -1.013 -3.175 11.869 1.00 94.38 109 ALA A CA 1
ATOM 862 C C . ALA A 1 109 ? -0.930 -2.180 13.042 1.00 94.38 109 ALA A C 1
ATOM 864 O O . ALA A 1 109 ? -1.043 -2.584 14.199 1.00 94.38 109 ALA A O 1
ATOM 865 N N . HIS A 1 110 ? -0.807 -0.887 12.748 1.00 94.12 110 HIS A N 1
ATOM 866 C CA . HIS A 1 110 ? -0.807 0.191 13.734 1.00 94.12 110 HIS A CA 1
ATOM 867 C C . HIS A 1 110 ? -2.147 0.293 14.489 1.00 94.12 110 HIS A C 1
ATOM 869 O O . HIS A 1 110 ? -2.171 0.327 15.720 1.00 94.12 110 HIS A O 1
ATOM 875 N N . MET A 1 111 ? -3.276 0.228 13.778 1.00 93.62 111 MET A N 1
ATOM 876 C CA . MET A 1 111 ? -4.622 0.186 14.369 1.00 93.62 111 MET A CA 1
ATOM 877 C C . MET A 1 111 ? -4.870 -1.076 15.208 1.00 93.62 111 MET A C 1
ATOM 879 O O . MET A 1 111 ? -5.616 -1.038 16.184 1.00 93.62 111 MET A O 1
ATOM 883 N N . LEU A 1 112 ? -4.213 -2.190 14.876 1.00 93.00 112 LEU A N 1
ATOM 884 C CA . LEU A 1 112 ? -4.209 -3.421 15.674 1.00 93.00 112 LEU A CA 1
ATOM 885 C C . LEU A 1 112 ? -3.259 -3.365 16.884 1.00 93.00 112 LEU A C 1
ATOM 887 O O . LEU A 1 112 ? -3.149 -4.352 17.610 1.00 93.00 112 LEU A O 1
ATOM 891 N N . GLY A 1 113 ? -2.591 -2.233 17.116 1.00 93.00 113 GLY A N 1
ATOM 892 C CA . GLY A 1 113 ? -1.734 -2.003 18.278 1.00 93.00 113 GLY A CA 1
ATOM 893 C C . GLY A 1 113 ? -0.271 -2.394 18.078 1.00 93.00 113 GLY A C 1
ATOM 894 O O . GLY A 1 113 ? 0.475 -2.448 19.052 1.00 93.00 113 GLY A O 1
ATOM 895 N N . SER A 1 114 ? 0.176 -2.669 16.846 1.00 94.44 114 SER A N 1
ATOM 896 C CA . SER A 1 114 ? 1.605 -2.875 16.597 1.00 94.44 114 SER A CA 1
ATOM 897 C C . SER A 1 114 ? 2.359 -1.549 16.683 1.00 94.44 114 SER A C 1
ATOM 899 O O . SER A 1 114 ? 2.027 -0.626 15.932 1.00 94.44 114 SER A O 1
ATOM 901 N N . PRO A 1 115 ? 3.408 -1.446 17.516 1.00 92.88 115 PRO A N 1
ATOM 902 C CA . PRO A 1 115 ? 4.281 -0.283 17.497 1.00 92.88 115 PRO A CA 1
ATOM 903 C C . PRO A 1 115 ? 5.085 -0.235 16.192 1.00 92.88 115 PRO A C 1
ATOM 905 O O . PRO A 1 115 ? 5.176 -1.224 15.456 1.00 92.88 115 PRO A O 1
ATOM 908 N N . TRP A 1 116 ? 5.683 0.924 15.927 1.00 92.00 116 TRP A N 1
ATOM 909 C CA . TRP A 1 116 ? 6.730 1.065 14.918 1.00 92.00 116 TRP A CA 1
ATOM 910 C C . TRP A 1 116 ? 7.996 0.334 15.371 1.00 92.00 116 TRP A C 1
ATOM 912 O O . TRP A 1 116 ? 8.350 0.377 16.553 1.00 92.00 116 TRP A O 1
ATOM 922 N N . ASP A 1 117 ? 8.696 -0.308 14.438 1.00 91.94 117 ASP A N 1
ATOM 923 C CA . ASP A 1 117 ? 9.966 -0.976 14.723 1.00 91.94 117 ASP A CA 1
ATOM 924 C C . ASP A 1 117 ? 11.060 0.097 14.850 1.00 91.94 117 ASP A C 1
ATOM 926 O O . ASP A 1 117 ? 11.671 0.495 13.866 1.00 91.94 117 ASP A O 1
ATOM 930 N N . ILE A 1 118 ? 11.254 0.635 16.056 1.00 89.25 118 ILE A N 1
ATOM 931 C CA . ILE A 1 118 ? 12.265 1.665 16.368 1.00 89.25 118 ILE A CA 1
ATOM 932 C C . ILE A 1 118 ? 13.106 1.330 17.610 1.00 89.25 118 ILE A C 1
ATOM 934 O O . ILE A 1 118 ? 13.843 2.180 18.105 1.00 89.25 118 ILE A O 1
ATOM 938 N N . SER A 1 119 ? 12.966 0.119 18.148 1.00 88.88 119 SER A N 1
ATOM 939 C CA . SER A 1 119 ? 13.666 -0.338 19.353 1.00 88.88 119 SER A CA 1
ATOM 940 C C . SER A 1 119 ? 14.866 -1.218 19.001 1.00 88.88 119 SER A C 1
ATOM 942 O O . SER A 1 119 ? 14.991 -1.688 17.874 1.00 88.88 119 SER A O 1
ATOM 944 N N . ASP A 1 120 ? 15.727 -1.516 19.975 1.00 87.69 120 ASP A N 1
ATOM 945 C CA . ASP A 1 120 ? 16.853 -2.436 19.754 1.00 87.69 120 ASP A CA 1
ATOM 946 C C . ASP A 1 120 ? 16.387 -3.855 19.380 1.00 87.69 120 ASP A C 1
ATOM 948 O O . ASP A 1 120 ? 17.025 -4.535 18.580 1.00 87.69 120 ASP A O 1
ATOM 952 N N . ALA A 1 121 ? 15.248 -4.298 19.929 1.00 90.12 121 ALA A N 1
ATOM 953 C CA . ALA A 1 121 ? 14.660 -5.600 19.614 1.00 90.12 121 ALA A CA 1
ATOM 954 C C . ALA A 1 121 ? 14.006 -5.633 18.221 1.00 90.12 121 ALA A C 1
ATOM 956 O O . ALA A 1 121 ? 13.969 -6.683 17.579 1.00 90.12 121 ALA A O 1
ATOM 957 N N . CYS A 1 122 ? 13.494 -4.490 17.760 1.00 91.69 122 CYS A N 1
ATOM 958 C CA . CYS A 1 122 ? 12.819 -4.329 16.477 1.00 91.69 122 CYS A CA 1
ATOM 959 C C . CYS A 1 122 ? 13.294 -3.022 15.827 1.00 91.69 122 CYS A C 1
ATOM 961 O O . CYS A 1 122 ? 12.675 -1.980 16.049 1.00 91.69 122 CYS A O 1
ATOM 963 N N . PRO A 1 123 ? 14.416 -3.058 15.088 1.00 88.19 123 PRO A N 1
ATOM 964 C CA . PRO A 1 123 ? 15.121 -1.855 14.653 1.00 88.19 123 PRO A CA 1
ATOM 965 C C . PRO A 1 123 ? 14.515 -1.190 13.410 1.00 88.19 123 PRO A C 1
ATOM 967 O O . PRO A 1 123 ? 13.957 -1.849 12.534 1.00 88.19 123 PRO A O 1
ATOM 970 N N . GLU A 1 124 ? 14.762 0.120 13.275 1.00 84.94 124 GLU A N 1
ATOM 971 C CA . GLU A 1 124 ? 14.226 0.984 12.202 1.00 84.94 124 GLU A CA 1
ATOM 972 C C . GLU A 1 124 ? 14.610 0.543 10.782 1.00 84.94 124 GLU A C 1
ATOM 974 O O . GLU A 1 124 ? 13.887 0.830 9.826 1.00 84.94 124 GLU A O 1
ATOM 979 N N . GLY A 1 125 ? 15.753 -0.134 10.642 1.00 79.75 125 GLY A N 1
ATOM 980 C CA . GLY A 1 125 ? 16.302 -0.606 9.368 1.00 79.75 125 GLY A CA 1
ATOM 981 C C . GLY A 1 125 ? 15.994 -2.067 9.030 1.00 79.75 125 GLY A C 1
ATOM 982 O O . GLY A 1 125 ? 16.639 -2.609 8.137 1.00 79.75 125 GLY A O 1
ATOM 983 N N . GLY A 1 126 ? 15.085 -2.725 9.757 1.00 80.12 126 GLY A N 1
ATOM 984 C CA . GLY A 1 126 ? 14.680 -4.098 9.453 1.00 80.12 126 GLY A CA 1
ATOM 985 C C . GLY A 1 126 ? 13.865 -4.214 8.157 1.00 80.12 126 GLY A C 1
ATOM 986 O O . GLY A 1 126 ? 13.183 -3.276 7.747 1.00 80.12 126 GLY A O 1
ATOM 987 N N . ASP A 1 127 ? 13.868 -5.399 7.542 1.00 84.62 127 ASP A N 1
ATOM 988 C CA . ASP A 1 127 ? 12.980 -5.739 6.415 1.00 84.62 127 ASP A CA 1
ATOM 989 C C . ASP A 1 127 ? 11.586 -6.181 6.915 1.00 84.62 127 ASP A C 1
ATOM 991 O O . ASP A 1 127 ? 11.009 -7.168 6.455 1.00 84.62 127 ASP A O 1
ATOM 995 N N . THR A 1 128 ? 11.037 -5.476 7.906 1.00 90.56 128 THR A N 1
ATOM 996 C CA . THR A 1 128 ? 9.753 -5.786 8.553 1.00 90.56 128 THR A CA 1
ATOM 997 C C . THR A 1 128 ? 8.685 -4.760 8.194 1.00 90.56 128 THR A C 1
ATOM 999 O O . THR A 1 128 ? 8.966 -3.623 7.807 1.00 90.56 128 THR A O 1
ATOM 1002 N N . LEU A 1 129 ? 7.415 -5.160 8.301 1.00 91.00 129 LEU A N 1
ATOM 1003 C CA . LEU A 1 129 ? 6.284 -4.325 7.902 1.00 91.00 129 LEU A CA 1
ATOM 1004 C C . LEU A 1 129 ? 6.293 -2.973 8.621 1.00 91.00 129 LEU A C 1
ATOM 1006 O O . LEU A 1 129 ? 6.065 -1.964 7.961 1.00 91.00 129 LEU A O 1
ATOM 1010 N N . MET A 1 130 ? 6.594 -2.949 9.922 1.00 92.06 130 MET A N 1
ATOM 1011 C CA . MET A 1 130 ? 6.525 -1.753 10.767 1.00 92.06 130 MET A CA 1
ATOM 1012 C C . MET A 1 130 ? 7.846 -0.977 10.867 1.00 92.06 130 MET A C 1
ATOM 1014 O O . MET A 1 130 ? 7.912 -0.005 11.618 1.00 92.06 130 MET A O 1
ATOM 1018 N N . ALA A 1 131 ? 8.868 -1.340 10.083 1.00 89.69 131 ALA A N 1
ATOM 1019 C CA . ALA A 1 131 ? 10.126 -0.604 9.989 1.00 89.69 131 ALA A CA 1
ATOM 1020 C C . ALA A 1 131 ? 9.963 0.717 9.205 1.00 89.69 131 ALA A C 1
ATOM 1022 O O . ALA A 1 131 ? 9.605 0.698 8.014 1.00 89.69 131 ALA A O 1
ATOM 1023 N N . PRO A 1 132 ? 10.259 1.881 9.816 1.00 83.06 132 PRO A N 1
ATOM 1024 C CA . PRO A 1 132 ? 10.155 3.176 9.142 1.00 83.06 132 PRO A CA 1
ATOM 1025 C C . PRO A 1 132 ? 11.123 3.328 7.960 1.00 83.06 132 PRO A C 1
ATOM 1027 O O . PRO A 1 132 ? 10.744 3.885 6.927 1.00 83.06 132 PRO A O 1
ATOM 1030 N N . ARG A 1 133 ? 12.348 2.788 8.065 1.00 74.88 133 ARG A N 1
ATOM 1031 C CA . ARG A 1 133 ? 13.395 2.847 7.026 1.00 74.88 133 ARG A CA 1
ATOM 1032 C C . ARG A 1 133 ? 13.565 1.524 6.290 1.00 74.88 133 ARG A C 1
ATOM 1034 O O . ARG A 1 133 ? 14.684 1.081 6.043 1.00 74.88 133 ARG A O 1
ATOM 1041 N N . TYR A 1 134 ? 12.457 0.914 5.897 1.00 66.12 134 TYR A N 1
ATOM 1042 C CA . TYR A 1 134 ? 12.508 -0.226 4.991 1.00 66.12 134 TYR A CA 1
ATOM 1043 C C . TYR A 1 134 ? 13.138 0.190 3.645 1.00 66.12 134 TYR A C 1
ATOM 1045 O O . TYR A 1 134 ? 12.671 1.104 2.961 1.00 66.12 134 TYR A O 1
ATOM 1053 N N . LEU A 1 135 ? 14.256 -0.445 3.291 1.00 58.81 135 LEU A N 1
ATOM 1054 C CA . LEU A 1 135 ? 14.987 -0.200 2.038 1.00 58.81 135 LEU A CA 1
ATOM 1055 C C . LEU A 1 135 ? 14.496 -1.104 0.896 1.00 58.81 135 LEU A C 1
ATOM 1057 O O . LEU A 1 135 ? 14.819 -0.867 -0.271 1.00 58.81 135 LEU A O 1
ATOM 1061 N N . SER A 1 136 ? 13.733 -2.142 1.237 1.00 63.28 136 SER A N 1
ATOM 1062 C CA . SER A 1 136 ? 13.241 -3.197 0.353 1.00 63.28 136 SER A CA 1
ATOM 1063 C C . SER A 1 136 ? 11.802 -3.579 0.721 1.00 63.28 136 SER A C 1
ATOM 1065 O O . SER A 1 136 ? 11.282 -3.082 1.713 1.00 63.28 136 SER A O 1
ATOM 1067 N N . SER A 1 137 ? 11.121 -4.413 -0.070 1.00 72.31 137 SER A N 1
ATOM 1068 C CA . SER A 1 137 ? 9.769 -4.877 0.277 1.00 72.31 137 SER A CA 1
ATOM 1069 C C . SER A 1 137 ? 9.792 -5.659 1.600 1.00 72.31 137 SER A C 1
ATOM 1071 O O . SER A 1 137 ? 10.650 -6.526 1.757 1.00 72.31 137 SER A O 1
ATOM 1073 N N . PRO A 1 138 ? 8.879 -5.382 2.552 1.00 80.81 138 PRO A N 1
ATOM 1074 C CA . PRO A 1 138 ? 8.907 -6.046 3.850 1.00 80.81 138 PRO A CA 1
ATOM 1075 C C . PRO A 1 138 ? 8.719 -7.558 3.685 1.00 80.81 138 PRO A C 1
ATOM 1077 O O . PRO A 1 138 ? 7.826 -8.003 2.965 1.00 80.81 138 PRO A O 1
ATOM 1080 N N . GLN A 1 139 ? 9.535 -8.343 4.383 1.00 80.62 139 GLN A N 1
ATOM 1081 C CA . GLN A 1 139 ? 9.515 -9.809 4.339 1.00 80.62 139 GLN A CA 1
ATOM 1082 C C . GLN A 1 139 ? 8.532 -10.420 5.349 1.00 80.62 139 GLN A C 1
ATOM 1084 O O . GLN A 1 139 ? 8.307 -11.629 5.354 1.00 80.62 139 GLN A O 1
ATOM 1089 N N . GLY A 1 140 ? 7.932 -9.601 6.217 1.00 88.38 140 GLY A N 1
ATOM 1090 C CA . GLY A 1 140 ? 6.925 -10.048 7.172 1.00 88.38 140 GLY A CA 1
ATOM 1091 C C . GLY A 1 140 ? 6.791 -9.138 8.387 1.00 88.38 140 GLY A C 1
ATOM 1092 O O . GLY A 1 140 ? 7.162 -7.966 8.365 1.00 88.38 140 GLY A O 1
ATOM 1093 N N . LEU A 1 141 ? 6.233 -9.693 9.461 1.00 92.69 141 LEU A N 1
ATOM 1094 C CA . LEU A 1 141 ? 6.070 -9.015 10.748 1.00 92.69 141 LEU A CA 1
ATOM 1095 C C . LEU A 1 141 ? 7.316 -9.201 11.623 1.00 92.69 141 LEU A C 1
ATOM 1097 O O . LEU A 1 141 ? 7.855 -10.312 11.692 1.00 92.69 141 LEU A O 1
ATOM 1101 N N . SER A 1 142 ? 7.719 -8.147 12.336 1.00 94.19 142 SER A N 1
ATOM 1102 C CA . SER A 1 142 ? 8.718 -8.238 13.405 1.00 94.19 142 SER A CA 1
ATOM 1103 C C . SER A 1 142 ? 8.180 -9.053 14.587 1.00 94.19 142 SER A C 1
ATOM 1105 O O . SER A 1 142 ? 6.974 -9.310 14.684 1.00 94.19 142 SER A O 1
ATOM 1107 N N . GLU A 1 143 ? 9.054 -9.470 15.508 1.00 94.50 143 GLU A N 1
ATOM 1108 C CA . GLU A 1 143 ? 8.584 -10.144 16.725 1.00 94.50 143 GLU A CA 1
ATOM 1109 C C . GLU A 1 143 ? 7.759 -9.196 17.608 1.00 94.50 143 GLU A C 1
ATOM 1111 O O . GLU A 1 143 ? 6.742 -9.626 18.147 1.00 94.50 143 GLU A O 1
ATOM 1116 N N . CYS A 1 144 ? 8.088 -7.898 17.644 1.00 94.62 144 CYS A N 1
ATOM 1117 C CA . CYS A 1 144 ? 7.292 -6.889 18.351 1.00 94.62 144 CYS A CA 1
ATOM 1118 C C . CYS A 1 144 ? 5.870 -6.783 17.788 1.00 94.62 144 CYS A C 1
ATOM 1120 O O . CYS A 1 144 ? 4.907 -6.778 18.553 1.00 94.62 144 CYS A O 1
ATOM 1122 N N . SER A 1 145 ? 5.707 -6.762 16.458 1.00 95.44 145 SER A N 1
ATOM 1123 C CA . SER A 1 145 ? 4.378 -6.782 15.835 1.00 95.44 145 SER A CA 1
ATOM 1124 C C . SER A 1 145 ? 3.612 -8.065 16.155 1.00 95.44 145 SER A C 1
ATOM 1126 O O . SER A 1 145 ? 2.425 -8.016 16.476 1.00 95.44 145 SER A O 1
ATOM 1128 N N . LYS A 1 146 ? 4.273 -9.229 16.084 1.00 95.62 146 LYS A N 1
ATOM 1129 C CA . LYS A 1 146 ? 3.639 -10.519 16.401 1.00 95.62 146 LYS A CA 1
ATOM 1130 C C . LYS A 1 146 ? 3.187 -10.574 17.856 1.00 95.62 146 LYS A C 1
ATOM 1132 O O . LYS A 1 146 ? 2.082 -11.038 18.127 1.00 95.62 146 LYS A O 1
ATOM 1137 N N . GLU A 1 147 ? 4.019 -10.113 18.783 1.00 95.25 147 GLU A N 1
ATOM 1138 C CA . GLU A 1 147 ? 3.681 -10.055 20.199 1.00 95.25 147 GLU A CA 1
ATOM 1139 C C . GLU A 1 147 ? 2.519 -9.095 20.456 1.00 95.25 147 GLU A C 1
ATOM 1141 O O . GLU A 1 147 ? 1.543 -9.498 21.089 1.00 95.25 147 GLU A O 1
ATOM 1146 N N . ALA A 1 148 ? 2.557 -7.887 19.889 1.00 94.12 148 ALA A N 1
ATOM 1147 C CA . ALA A 1 148 ? 1.466 -6.922 19.997 1.00 94.12 148 ALA A CA 1
ATOM 1148 C C . ALA A 1 148 ? 0.136 -7.510 19.502 1.00 94.12 148 ALA A C 1
ATOM 1150 O O . ALA A 1 148 ? -0.881 -7.418 20.187 1.00 94.12 148 ALA A O 1
ATOM 1151 N N . PHE A 1 149 ? 0.137 -8.211 18.364 1.00 92.88 149 PHE A N 1
ATOM 1152 C CA . PHE A 1 149 ? -1.065 -8.876 17.857 1.00 92.88 149 PHE A CA 1
ATOM 1153 C C . PHE A 1 149 ? -1.555 -10.006 18.763 1.00 92.88 149 PHE A C 1
ATOM 1155 O O . PHE A 1 149 ? -2.764 -10.149 18.944 1.00 92.88 149 PHE A O 1
ATOM 1162 N N . ARG A 1 150 ? -0.651 -10.799 19.355 1.00 93.12 150 ARG A N 1
ATOM 1163 C CA . ARG A 1 150 ? -1.024 -11.832 20.338 1.00 93.12 150 ARG A CA 1
ATOM 1164 C C . ARG A 1 150 ? -1.656 -11.198 21.576 1.00 93.12 150 ARG A C 1
ATOM 1166 O O . ARG A 1 150 ? -2.699 -11.667 22.023 1.00 93.12 150 ARG A O 1
ATOM 1173 N N . GLN A 1 151 ? -1.065 -10.127 22.104 1.00 90.81 151 GLN A N 1
ATOM 1174 C CA . GLN A 1 151 ? -1.597 -9.400 23.258 1.00 90.81 151 GLN A CA 1
ATOM 1175 C C . GLN A 1 151 ? -2.975 -8.802 22.951 1.00 90.81 151 GLN A C 1
ATOM 1177 O O . GLN A 1 151 ? -3.919 -9.028 23.706 1.00 90.81 151 GLN A O 1
ATOM 1182 N N . GLN A 1 152 ? -3.122 -8.127 21.808 1.00 87.44 152 GLN A N 1
ATOM 1183 C CA . GLN A 1 152 ? -4.395 -7.576 21.347 1.00 87.44 152 GLN A CA 1
ATOM 1184 C C . GLN A 1 152 ? -5.452 -8.681 21.226 1.00 87.44 152 GLN A C 1
ATOM 1186 O O . GLN A 1 152 ? -6.529 -8.587 21.810 1.00 87.44 152 GLN A O 1
ATOM 1191 N N . TYR A 1 153 ? -5.134 -9.781 20.541 1.00 86.94 153 TYR A N 1
ATOM 1192 C CA . TYR A 1 153 ? -6.036 -10.923 20.409 1.00 86.94 153 TYR A CA 1
ATOM 1193 C C . TYR A 1 153 ? -6.476 -11.477 21.773 1.00 86.94 153 TYR A C 1
ATOM 1195 O O . TYR A 1 153 ? -7.673 -11.663 22.007 1.00 86.94 153 TYR A O 1
ATOM 1203 N N . ASN A 1 154 ? -5.536 -11.682 22.698 1.00 88.19 154 ASN A N 1
ATOM 1204 C CA . ASN A 1 154 ? -5.824 -12.189 24.041 1.00 88.19 154 ASN A CA 1
ATOM 1205 C C . ASN A 1 154 ? -6.728 -11.226 24.829 1.00 88.19 154 ASN A C 1
ATOM 1207 O O . ASN A 1 154 ? -7.721 -11.659 25.414 1.00 88.19 154 ASN A O 1
ATOM 1211 N N . ASN A 1 155 ? -6.468 -9.917 24.754 1.00 84.75 155 ASN A N 1
ATOM 1212 C CA . ASN A 1 155 ? -7.274 -8.875 25.404 1.00 84.75 155 ASN A CA 1
ATOM 1213 C C . ASN A 1 155 ? -8.730 -8.831 24.908 1.00 84.75 155 ASN A C 1
ATOM 1215 O O . ASN A 1 155 ? -9.627 -8.398 25.640 1.00 84.75 155 ASN A O 1
ATOM 1219 N N . TYR A 1 156 ? -8.973 -9.292 23.680 1.00 82.00 156 TYR A N 1
ATOM 1220 C CA . TYR A 1 156 ? -10.288 -9.303 23.040 1.00 82.00 156 TYR A CA 1
ATOM 1221 C C . TYR A 1 156 ? -10.903 -10.700 22.895 1.00 82.00 156 TYR A C 1
ATOM 1223 O O . TYR A 1 156 ? -12.026 -10.830 22.406 1.00 82.00 156 TYR A O 1
ATOM 1231 N N . THR A 1 157 ? -10.231 -11.760 23.351 1.00 78.31 157 THR A N 1
ATOM 1232 C CA . THR A 1 157 ? -10.696 -13.148 23.169 1.00 78.31 157 THR A CA 1
ATOM 1233 C C . THR A 1 157 ? -12.089 -13.366 23.765 1.00 78.31 157 THR A C 1
ATOM 1235 O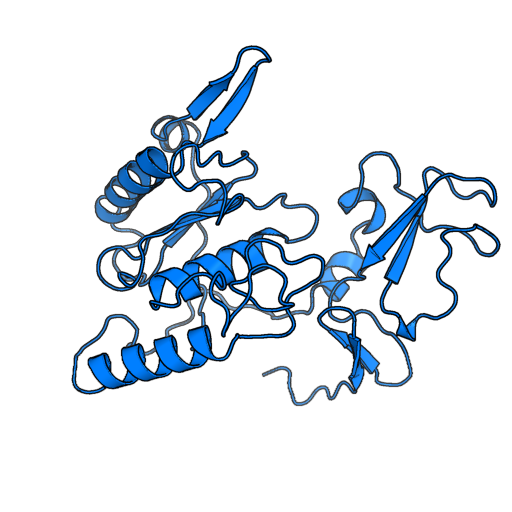 O . THR A 1 157 ? -12.940 -13.963 23.111 1.00 78.31 157 THR A O 1
ATOM 1238 N N . MET A 1 158 ? -12.378 -12.769 24.924 1.00 73.94 158 MET A N 1
ATOM 1239 C CA . MET A 1 158 ? -13.675 -12.890 25.612 1.00 73.94 158 MET A CA 1
ATOM 1240 C C . MET A 1 158 ? -14.615 -11.693 25.399 1.00 73.94 158 MET A C 1
ATOM 1242 O O . MET A 1 158 ? -15.689 -11.646 25.991 1.00 73.94 158 MET A O 1
ATOM 1246 N N . LYS A 1 159 ? -14.222 -10.712 24.578 1.00 80.06 159 LYS A N 1
ATOM 1247 C CA . LYS A 1 159 ? -15.025 -9.514 24.296 1.00 80.06 159 LYS A CA 1
ATOM 1248 C C . LYS A 1 159 ? -15.756 -9.655 22.965 1.00 80.06 159 LYS A C 1
ATOM 1250 O O . LYS A 1 159 ? -15.242 -10.292 22.040 1.00 80.06 159 LYS A O 1
ATOM 1255 N N . ASP A 1 160 ? -16.930 -9.044 22.872 1.00 80.31 160 ASP A N 1
ATOM 1256 C CA . ASP A 1 160 ? -17.556 -8.775 21.582 1.00 80.31 160 ASP A CA 1
ATOM 1257 C C . ASP A 1 160 ? -16.781 -7.632 20.912 1.00 80.31 160 ASP A C 1
ATOM 1259 O O . ASP A 1 160 ? -16.613 -6.563 21.499 1.00 80.31 160 ASP A O 1
ATOM 1263 N N . VAL A 1 161 ? -16.204 -7.896 19.743 1.00 84.44 161 VAL A N 1
ATOM 1264 C CA . VAL A 1 161 ? -15.343 -6.949 19.021 1.00 84.44 161 VAL A CA 1
ATOM 1265 C C . VAL A 1 161 ? -15.801 -6.829 17.587 1.00 84.44 161 VAL A C 1
ATOM 1267 O O . VAL A 1 161 ? -16.264 -7.806 17.003 1.00 84.44 161 VAL A O 1
ATOM 1270 N N . CYS A 1 162 ? -15.608 -5.644 17.008 1.00 86.06 162 CYS A N 1
ATOM 1271 C CA . CYS A 1 162 ? -16.091 -5.311 15.672 1.00 86.06 162 CYS A CA 1
ATOM 1272 C C . CYS A 1 162 ? -15.674 -6.344 14.610 1.00 86.06 162 CYS A C 1
ATOM 1274 O O . CYS A 1 162 ? -16.502 -6.745 13.806 1.00 86.06 162 CYS A O 1
ATOM 1276 N N . TRP A 1 163 ? -14.457 -6.893 14.688 1.00 82.88 163 TRP A N 1
ATOM 1277 C CA . TRP A 1 163 ? -13.948 -7.867 13.716 1.00 82.88 163 TRP A CA 1
ATOM 1278 C C . TRP A 1 163 ? -14.399 -9.327 13.948 1.00 82.88 163 TRP A C 1
ATOM 1280 O O . TRP A 1 163 ? -14.009 -10.214 13.188 1.00 82.88 163 TRP A O 1
ATOM 1290 N N . LYS A 1 164 ? -15.200 -9.629 14.984 1.00 82.00 164 LYS A N 1
ATOM 1291 C CA . LYS A 1 164 ? -15.815 -10.960 15.211 1.00 82.00 164 LYS A CA 1
ATOM 1292 C C . LYS A 1 164 ? -17.178 -11.078 14.515 1.00 82.00 164 LYS A C 1
ATOM 1294 O O . LYS A 1 164 ? -18.150 -11.562 15.090 1.00 82.00 164 LYS A O 1
ATOM 1299 N N . LYS A 1 165 ? -17.264 -10.639 13.262 1.00 77.38 165 LYS A N 1
ATOM 1300 C CA . LYS A 1 165 ? -18.492 -10.698 12.457 1.00 77.38 165 LYS A CA 1
ATOM 1301 C C . LYS A 1 165 ? -18.400 -11.789 11.394 1.00 77.38 165 LYS A C 1
ATOM 1303 O O . LYS A 1 165 ? -17.323 -12.102 10.887 1.00 77.38 165 LYS A O 1
ATOM 1308 N N . ASN A 1 166 ? -19.553 -12.341 11.016 1.00 72.06 166 ASN A N 1
ATOM 1309 C CA . ASN A 1 166 ? -19.649 -13.180 9.825 1.00 72.06 166 ASN A CA 1
ATOM 1310 C C . ASN A 1 166 ? -19.477 -12.302 8.585 1.00 72.06 166 ASN A C 1
ATOM 1312 O O . ASN A 1 166 ? -20.318 -11.452 8.294 1.00 72.06 166 ASN A O 1
ATOM 1316 N N . LEU A 1 167 ? -18.378 -12.520 7.870 1.00 68.38 167 LEU A N 1
ATOM 1317 C CA . LEU A 1 167 ? -18.019 -11.756 6.684 1.00 68.38 167 LEU A CA 1
ATOM 1318 C C . LEU A 1 167 ? -19.014 -12.066 5.559 1.00 68.38 167 LEU A C 1
ATOM 1320 O O . LEU A 1 167 ? -19.114 -13.209 5.113 1.00 68.38 167 LEU A O 1
ATOM 1324 N N . LYS A 1 168 ? -19.730 -11.046 5.085 1.00 66.44 168 LYS A N 1
ATOM 1325 C CA . LYS A 1 168 ? -20.431 -11.089 3.799 1.00 66.44 168 LYS A CA 1
ATOM 1326 C C . LYS A 1 168 ? -19.607 -10.267 2.812 1.00 66.44 168 LYS A C 1
ATOM 1328 O O . LYS A 1 168 ? -19.671 -9.044 2.881 1.00 66.44 168 LYS A O 1
ATOM 1333 N N . PRO A 1 169 ? -18.777 -10.895 1.963 1.00 63.34 169 PRO A N 1
ATOM 1334 C CA . PRO A 1 169 ? -18.095 -10.153 0.916 1.00 63.34 169 PRO A CA 1
ATOM 1335 C C . PRO A 1 169 ? -19.157 -9.586 -0.029 1.00 63.34 169 PRO A C 1
ATOM 1337 O O . PRO A 1 169 ? -19.883 -10.348 -0.662 1.00 63.34 169 PRO A O 1
ATOM 1340 N N . ASP A 1 170 ? -19.267 -8.261 -0.089 1.00 60.31 170 ASP A N 1
ATOM 1341 C CA . ASP A 1 170 ? -20.193 -7.583 -1.009 1.00 60.31 170 ASP A CA 1
ATOM 1342 C C . ASP A 1 170 ? -19.589 -7.471 -2.422 1.00 60.31 170 ASP A C 1
ATOM 1344 O O . ASP A 1 170 ? -20.285 -7.290 -3.419 1.00 60.31 170 ASP A O 1
ATOM 1348 N N . VAL A 1 171 ? -18.266 -7.654 -2.527 1.00 63.94 171 VAL A N 1
ATOM 1349 C CA . VAL A 1 171 ? -17.523 -7.646 -3.785 1.00 63.94 171 VAL A CA 1
ATOM 1350 C C . VAL A 1 171 ? -17.039 -9.059 -4.108 1.00 63.94 171 VAL A C 1
ATOM 1352 O O . VAL A 1 171 ? -16.232 -9.649 -3.388 1.00 63.94 171 VAL A O 1
ATOM 1355 N N . SER A 1 172 ? -17.518 -9.602 -5.230 1.00 59.50 172 SER A N 1
ATOM 1356 C CA . SER A 1 172 ? -16.922 -10.771 -5.881 1.00 59.50 172 SER A CA 1
ATOM 1357 C C . SER A 1 172 ? -15.547 -10.368 -6.423 1.00 59.50 172 SER A C 1
ATOM 1359 O O . SER A 1 172 ? -15.425 -9.850 -7.536 1.00 59.50 172 SER A O 1
ATOM 1361 N N . SER A 1 173 ? -14.503 -10.576 -5.631 1.00 59.66 173 SER A N 1
ATOM 1362 C CA . SER A 1 173 ? -13.131 -10.323 -6.060 1.00 59.66 173 SER A CA 1
ATOM 1363 C C . SER A 1 173 ? -12.611 -11.534 -6.829 1.00 59.66 173 SER A C 1
ATOM 1365 O O . SER A 1 173 ? -12.347 -12.580 -6.241 1.00 59.66 173 SER A O 1
ATOM 1367 N N . ASN A 1 174 ? -12.445 -11.400 -8.147 1.00 70.12 174 ASN A N 1
ATOM 1368 C CA . ASN A 1 174 ? -11.611 -12.329 -8.906 1.00 70.12 174 ASN A CA 1
ATOM 1369 C C . ASN A 1 174 ? -10.148 -12.003 -8.575 1.00 70.12 174 ASN A C 1
ATOM 1371 O O . ASN A 1 174 ? -9.545 -11.112 -9.180 1.00 70.12 174 ASN A O 1
ATOM 1375 N N . TRP A 1 175 ? -9.626 -12.631 -7.522 1.00 76.00 175 TRP A N 1
ATOM 1376 C CA . TRP A 1 175 ? -8.282 -12.364 -7.029 1.00 76.00 175 TRP A CA 1
ATOM 1377 C C . TRP A 1 175 ? -7.255 -12.758 -8.089 1.00 76.00 175 TRP A C 1
ATOM 1379 O O . TRP A 1 175 ? -7.266 -13.865 -8.620 1.00 76.00 175 TRP A O 1
ATOM 1389 N N . SER A 1 176 ? -6.351 -11.836 -8.403 1.00 87.19 176 SER A N 1
ATOM 1390 C CA . SER A 1 176 ? -5.233 -12.100 -9.300 1.00 87.19 176 SER A CA 1
ATOM 1391 C C . SER A 1 176 ? -3.975 -11.450 -8.748 1.00 87.19 176 SER A C 1
ATOM 1393 O O . SER A 1 176 ? -4.035 -10.428 -8.060 1.00 87.19 176 SER A O 1
ATOM 1395 N N . LEU A 1 177 ? -2.824 -12.061 -9.023 1.00 90.25 177 LEU A N 1
ATOM 1396 C CA . LEU A 1 177 ? -1.542 -11.492 -8.622 1.00 90.25 177 LEU A CA 1
ATOM 1397 C C . LEU A 1 177 ? -1.247 -10.223 -9.436 1.00 90.25 177 LEU A C 1
ATOM 1399 O O . LEU A 1 177 ? -1.617 -10.183 -10.616 1.00 90.25 177 LEU A O 1
ATOM 1403 N N . PRO A 1 178 ? -0.530 -9.229 -8.871 1.00 90.69 178 PRO A N 1
ATOM 1404 C CA . PRO A 1 178 ? -0.199 -7.978 -9.557 1.00 90.69 178 PRO A CA 1
ATOM 1405 C C . PRO A 1 178 ? 0.419 -8.164 -10.945 1.00 90.69 178 PRO A C 1
ATOM 1407 O O . PRO A 1 178 ? 0.145 -7.382 -11.853 1.00 90.69 178 PRO A O 1
ATOM 1410 N N . ALA A 1 179 ? 1.212 -9.217 -11.154 1.00 92.44 179 ALA A N 1
ATOM 1411 C CA . ALA A 1 179 ? 1.770 -9.538 -12.463 1.00 92.44 179 ALA A CA 1
ATOM 1412 C C . ALA A 1 179 ? 0.707 -9.708 -13.557 1.00 92.44 179 ALA A C 1
ATOM 1414 O O . ALA A 1 179 ? 0.993 -9.387 -14.702 1.00 92.44 179 ALA A O 1
ATOM 1415 N N . THR A 1 180 ? -0.505 -10.155 -13.216 1.00 92.44 180 THR A N 1
ATOM 1416 C CA . THR A 1 180 ? -1.637 -10.283 -14.149 1.00 92.44 180 THR A CA 1
ATOM 1417 C C . THR A 1 180 ? -2.064 -8.922 -14.691 1.00 92.44 180 THR A C 1
ATOM 1419 O O . THR A 1 180 ? -2.228 -8.771 -15.895 1.00 92.44 180 THR A O 1
ATOM 1422 N N . TYR A 1 181 ? -2.165 -7.909 -13.826 1.00 90.25 181 TYR A N 1
ATOM 1423 C CA . TYR A 1 181 ? -2.467 -6.531 -14.227 1.00 90.25 181 TYR A CA 1
ATOM 1424 C C . TYR A 1 181 ? -1.389 -5.971 -15.171 1.00 90.25 181 TYR A C 1
ATOM 1426 O O . TYR A 1 181 ? -1.683 -5.390 -16.212 1.00 90.25 181 TYR A O 1
ATOM 1434 N N . PHE A 1 182 ? -0.116 -6.236 -14.870 1.00 91.50 182 PHE A N 1
ATOM 1435 C CA . PHE A 1 182 ? 1.011 -5.791 -15.695 1.00 91.50 182 PHE A CA 1
ATOM 1436 C C . PHE A 1 182 ? 1.260 -6.639 -16.956 1.00 91.50 182 PHE A C 1
ATOM 1438 O O . PHE A 1 182 ? 2.266 -6.436 -17.634 1.00 91.50 182 PHE A O 1
ATOM 1445 N N . GLN A 1 183 ? 0.361 -7.568 -17.305 1.00 91.12 183 GLN A N 1
ATOM 1446 C CA . GLN A 1 183 ? 0.370 -8.202 -18.630 1.00 91.12 183 GLN A CA 1
ATOM 1447 C C . GLN A 1 183 ? -0.159 -7.257 -19.713 1.00 91.12 183 GLN A C 1
ATOM 1449 O O . GLN A 1 183 ? 0.294 -7.334 -20.854 1.00 91.12 183 GLN A O 1
ATOM 1454 N N . THR A 1 184 ? -1.101 -6.375 -19.365 1.00 90.88 184 THR A N 1
ATOM 1455 C CA . THR A 1 184 ? -1.693 -5.398 -20.292 1.00 90.88 184 THR A CA 1
ATOM 1456 C C . THR A 1 184 ? -1.119 -3.997 -20.114 1.00 90.88 184 THR A C 1
ATOM 1458 O O . THR A 1 184 ? -1.143 -3.207 -21.054 1.00 90.88 184 THR A O 1
ATOM 1461 N N . GLU A 1 185 ? -0.558 -3.700 -18.941 1.00 91.31 185 GLU A N 1
ATOM 1462 C CA . GLU A 1 185 ? -0.011 -2.384 -18.614 1.00 91.31 185 GLU A CA 1
ATOM 1463 C C . GLU A 1 185 ? 1.507 -2.291 -18.799 1.00 91.31 185 GLU A C 1
ATOM 1465 O O . GLU A 1 185 ? 2.263 -3.221 -18.507 1.00 91.31 185 GLU A O 1
ATOM 1470 N N . ASN A 1 186 ? 1.994 -1.116 -19.215 1.00 91.50 186 ASN A N 1
ATOM 1471 C CA . ASN A 1 186 ? 3.433 -0.871 -19.305 1.00 91.50 186 ASN A CA 1
ATOM 1472 C C . ASN A 1 186 ? 4.034 -0.646 -17.909 1.00 91.50 186 ASN A C 1
ATOM 1474 O O . ASN A 1 186 ? 4.090 0.478 -17.409 1.00 91.50 186 ASN A O 1
ATOM 1478 N N . TYR A 1 187 ? 4.566 -1.716 -17.320 1.00 92.62 187 TYR A N 1
ATOM 1479 C CA . TYR A 1 187 ? 5.237 -1.680 -16.021 1.00 92.62 187 TYR A CA 1
ATOM 1480 C C . TYR A 1 187 ? 6.336 -0.603 -15.924 1.00 92.62 187 TYR A C 1
ATOM 1482 O O . TYR A 1 187 ? 6.421 0.107 -14.929 1.00 92.62 187 TYR A O 1
ATOM 1490 N N . CYS A 1 188 ? 7.174 -0.419 -16.947 1.00 93.69 188 CYS A N 1
ATOM 1491 C CA . CYS A 1 188 ? 8.254 0.569 -16.882 1.00 93.69 188 CYS A CA 1
ATOM 1492 C C . CYS A 1 188 ? 7.735 2.015 -16.862 1.00 93.69 188 CYS A C 1
ATOM 1494 O O . CYS A 1 188 ? 8.266 2.844 -16.117 1.00 93.69 188 CYS A O 1
ATOM 1496 N N . LEU A 1 189 ? 6.659 2.296 -17.603 1.00 91.94 189 LEU A N 1
ATOM 1497 C CA . LEU A 1 189 ? 5.974 3.589 -17.565 1.00 91.94 189 LEU A CA 1
ATOM 1498 C C . LEU A 1 189 ? 5.433 3.900 -16.164 1.00 91.94 189 LEU A C 1
ATOM 1500 O O . LEU A 1 189 ? 5.533 5.042 -15.717 1.00 91.94 189 LEU A O 1
ATOM 1504 N N . THR A 1 190 ? 4.939 2.894 -15.434 1.00 89.69 190 THR A N 1
ATOM 1505 C CA . THR A 1 190 ? 4.455 3.112 -14.064 1.00 89.69 190 THR A CA 1
ATOM 1506 C C . THR A 1 190 ? 5.578 3.333 -13.047 1.00 89.69 190 THR A C 1
ATOM 1508 O O . THR A 1 190 ? 5.372 3.981 -12.023 1.00 89.69 190 THR A O 1
ATOM 1511 N N . ARG A 1 191 ? 6.803 2.863 -13.326 1.00 89.69 191 ARG A N 1
ATOM 1512 C CA . ARG A 1 191 ? 7.980 3.112 -12.472 1.00 89.69 191 ARG A CA 1
ATOM 1513 C C . ARG A 1 191 ? 8.569 4.506 -12.642 1.00 89.69 191 ARG A C 1
ATOM 1515 O O . ARG A 1 191 ? 9.152 5.032 -11.689 1.00 89.69 191 ARG A O 1
ATOM 1522 N N . HIS A 1 192 ? 8.532 5.061 -13.853 1.00 89.56 192 HIS A N 1
ATOM 1523 C CA . HIS A 1 192 ? 9.115 6.368 -14.133 1.00 89.56 192 HIS A CA 1
ATOM 1524 C C . HIS A 1 192 ? 8.590 6.968 -15.447 1.00 89.56 192 HIS A C 1
ATOM 1526 O O . HIS A 1 192 ? 8.655 6.294 -16.476 1.00 89.56 192 HIS A O 1
ATOM 1532 N N . PRO A 1 193 ? 8.233 8.268 -15.479 1.00 88.50 193 PRO A N 1
ATOM 1533 C CA . PRO A 1 193 ? 7.668 8.899 -16.674 1.00 88.50 193 PRO A CA 1
ATOM 1534 C C . PRO A 1 193 ? 8.625 8.915 -17.874 1.00 88.50 193 PRO A C 1
ATOM 1536 O O . PRO A 1 193 ? 8.180 8.888 -19.013 1.00 88.50 193 PRO A O 1
ATOM 1539 N N . SER A 1 194 ? 9.943 8.942 -17.636 1.00 90.81 194 SER A N 1
ATOM 1540 C CA . SER A 1 194 ? 10.941 8.949 -18.717 1.00 90.81 194 SER A CA 1
ATOM 1541 C C . SER A 1 194 ? 11.577 7.593 -19.029 1.00 90.81 194 SER A C 1
ATOM 1543 O O . SER A 1 194 ? 12.248 7.490 -20.046 1.00 90.81 194 SER A O 1
ATOM 1545 N N . ARG A 1 195 ? 11.427 6.558 -18.184 1.00 93.44 195 ARG A N 1
ATOM 1546 C CA . ARG A 1 195 ? 12.105 5.255 -18.374 1.00 93.44 195 ARG A CA 1
ATOM 1547 C C . ARG A 1 195 ? 11.097 4.189 -18.758 1.00 93.44 195 ARG A C 1
ATOM 1549 O O . ARG A 1 195 ? 10.835 3.280 -17.982 1.00 93.44 195 ARG A O 1
ATOM 1556 N N . VAL A 1 196 ? 10.512 4.344 -19.936 1.00 94.38 196 VAL A N 1
ATOM 1557 C CA . VAL A 1 196 ? 9.307 3.611 -20.345 1.00 94.38 196 VAL A CA 1
ATOM 1558 C C . VAL A 1 196 ? 9.596 2.293 -21.069 1.00 94.38 196 VAL A C 1
ATOM 1560 O O . VAL A 1 196 ? 8.670 1.529 -21.337 1.00 94.38 196 VAL A O 1
ATOM 1563 N N . PHE A 1 197 ? 10.863 2.007 -21.383 1.00 95.12 197 PHE A N 1
ATOM 1564 C CA . PHE A 1 197 ? 11.267 0.821 -22.139 1.00 95.12 197 PHE A CA 1
ATOM 1565 C C . PHE A 1 197 ? 11.914 -0.225 -21.239 1.00 95.12 197 PHE A C 1
ATOM 1567 O O . PHE A 1 197 ? 12.723 0.106 -20.375 1.00 95.12 197 PHE A O 1
ATOM 1574 N N . LYS A 1 198 ? 11.651 -1.508 -21.494 1.00 95.25 198 LYS A N 1
ATOM 1575 C CA . LYS A 1 198 ? 12.471 -2.584 -20.927 1.00 95.25 198 LYS A CA 1
ATOM 1576 C C . LYS A 1 198 ? 13.883 -2.483 -21.506 1.00 95.25 198 LYS A C 1
ATOM 1578 O O . LYS A 1 198 ? 14.049 -2.426 -22.723 1.00 95.25 198 LYS A O 1
ATOM 1583 N N . CYS A 1 199 ? 14.896 -2.465 -20.644 1.00 96.62 199 CYS A N 1
ATOM 1584 C CA . CYS A 1 199 ? 16.283 -2.360 -21.089 1.00 96.62 199 CYS A CA 1
ATOM 1585 C C . CYS A 1 199 ? 16.659 -3.559 -21.985 1.00 96.62 199 CYS A C 1
ATOM 1587 O O . CYS A 1 199 ? 16.364 -4.698 -21.605 1.00 96.62 199 CYS A O 1
ATOM 1589 N N . PRO A 1 200 ? 17.311 -3.337 -23.140 1.00 96.06 200 PRO A N 1
ATOM 1590 C CA . PRO A 1 200 ? 17.693 -4.407 -24.059 1.00 96.06 200 PRO A CA 1
ATOM 1591 C C . PRO A 1 200 ? 18.898 -5.201 -23.539 1.00 96.06 200 PRO A C 1
ATOM 1593 O O . PRO A 1 200 ? 19.670 -4.720 -22.705 1.00 96.06 200 PRO A O 1
ATOM 1596 N N . GLU A 1 201 ? 19.107 -6.403 -24.075 1.00 95.62 201 GLU A N 1
ATOM 1597 C CA . GLU A 1 201 ? 20.303 -7.190 -23.775 1.00 95.62 201 GLU A CA 1
ATOM 1598 C C . GLU A 1 201 ? 21.589 -6.429 -24.155 1.00 95.62 201 GLU A C 1
ATOM 1600 O O . GLU A 1 201 ? 21.682 -5.767 -25.193 1.00 95.62 201 GLU A O 1
ATOM 1605 N N . GLY A 1 202 ? 22.595 -6.502 -23.282 1.00 93.69 202 GLY A N 1
ATOM 1606 C CA . GLY A 1 202 ? 23.837 -5.735 -23.399 1.00 93.69 202 GLY A CA 1
ATOM 1607 C C . GLY A 1 202 ? 23.781 -4.334 -22.780 1.00 93.69 202 GLY A C 1
ATOM 1608 O O . GLY A 1 202 ? 24.828 -3.705 -22.656 1.00 93.69 202 GLY A O 1
ATOM 1609 N N . ASN A 1 203 ? 22.613 -3.852 -22.338 1.00 96.94 203 ASN A N 1
ATOM 1610 C CA . ASN A 1 203 ? 22.527 -2.647 -21.510 1.00 96.94 203 ASN A CA 1
ATOM 1611 C C . ASN A 1 203 ? 22.987 -2.936 -20.065 1.00 96.94 203 ASN A C 1
ATOM 1613 O O . ASN A 1 203 ? 22.680 -3.989 -19.503 1.00 96.94 203 ASN A O 1
ATOM 1617 N N . ARG A 1 204 ? 23.662 -1.978 -19.412 1.00 95.19 204 ARG A N 1
ATOM 1618 C CA . ARG A 1 204 ? 24.134 -2.087 -18.011 1.00 95.19 204 ARG A CA 1
ATOM 1619 C C . ARG A 1 204 ? 23.025 -2.439 -17.004 1.00 95.19 204 ARG A C 1
ATOM 1621 O O . ARG A 1 204 ? 23.288 -3.076 -15.980 1.00 95.19 204 ARG A O 1
ATOM 1628 N N . TYR A 1 205 ? 21.799 -1.991 -17.254 1.00 95.69 205 TYR A N 1
ATOM 1629 C CA . TYR A 1 205 ? 20.647 -2.193 -16.375 1.00 95.69 205 TYR A CA 1
ATOM 1630 C C . TYR A 1 205 ? 19.811 -3.418 -16.744 1.00 95.69 205 TYR A C 1
ATOM 1632 O O . TYR A 1 205 ? 18.896 -3.757 -15.994 1.00 95.69 205 TYR A O 1
ATOM 1640 N N . TYR A 1 206 ? 20.141 -4.111 -17.836 1.00 95.94 206 TYR A N 1
ATOM 1641 C CA . TYR A 1 206 ? 19.516 -5.379 -18.185 1.00 95.94 206 TYR A CA 1
ATOM 1642 C C . TYR A 1 206 ? 19.690 -6.401 -17.054 1.00 95.94 206 TYR A C 1
ATOM 1644 O O . TYR A 1 206 ? 20.744 -6.498 -16.415 1.00 95.94 206 TYR A O 1
ATOM 1652 N N . VAL A 1 207 ? 18.629 -7.157 -16.784 1.00 93.94 207 VAL A N 1
ATOM 1653 C CA . VAL A 1 207 ? 18.623 -8.226 -15.786 1.00 93.94 207 VAL A CA 1
ATOM 1654 C C . VAL A 1 207 ? 18.488 -9.541 -16.541 1.00 93.94 207 VAL A C 1
ATOM 1656 O O . VAL A 1 207 ? 17.400 -9.898 -16.976 1.00 93.94 207 VAL A O 1
ATOM 1659 N N . ARG A 1 208 ? 19.623 -10.225 -16.732 1.00 92.12 208 ARG A N 1
ATOM 1660 C CA . ARG A 1 208 ? 19.677 -11.534 -17.404 1.00 92.12 208 ARG A CA 1
ATOM 1661 C C . ARG A 1 208 ? 19.118 -12.651 -16.526 1.00 92.12 208 ARG A C 1
ATOM 1663 O O . ARG A 1 208 ? 18.449 -13.551 -17.011 1.00 92.12 208 ARG A O 1
ATOM 1670 N N . ASP A 1 209 ? 19.431 -12.585 -15.239 1.00 93.12 209 ASP A N 1
ATOM 1671 C CA . ASP A 1 209 ? 19.013 -13.571 -14.253 1.00 93.12 209 ASP A CA 1
ATOM 1672 C C . ASP A 1 209 ? 17.636 -13.204 -13.689 1.00 93.12 209 ASP A C 1
ATOM 1674 O O . ASP A 1 209 ? 17.523 -12.363 -12.793 1.00 93.12 209 ASP A O 1
ATOM 1678 N N . VAL A 1 210 ? 16.594 -13.815 -14.256 1.00 91.44 210 VAL A N 1
ATOM 1679 C CA . VAL A 1 210 ? 15.192 -13.580 -13.878 1.00 91.44 210 VAL A CA 1
ATOM 1680 C C . VAL A 1 210 ? 14.864 -14.060 -12.463 1.00 91.44 210 VAL A C 1
ATOM 1682 O O . VAL A 1 210 ? 13.936 -13.531 -11.856 1.00 91.44 210 VAL A O 1
ATOM 1685 N N . SER A 1 211 ? 15.660 -14.974 -11.893 1.00 93.00 211 SER A N 1
ATOM 1686 C CA . SER A 1 211 ? 15.489 -15.448 -10.510 1.00 93.00 211 SER A CA 1
ATOM 1687 C C . SER A 1 211 ? 15.716 -14.344 -9.474 1.00 93.00 211 SER A C 1
ATOM 1689 O O . SER A 1 211 ? 15.266 -14.450 -8.337 1.00 93.00 211 SER A O 1
ATOM 1691 N N . LYS A 1 212 ? 16.357 -13.239 -9.878 1.00 93.50 212 LYS A N 1
ATOM 1692 C CA . LYS A 1 212 ? 16.532 -12.060 -9.027 1.00 93.50 212 LYS A CA 1
ATOM 1693 C C . LYS A 1 212 ? 15.242 -11.281 -8.812 1.00 93.50 212 LYS A C 1
ATOM 1695 O O . LYS A 1 212 ? 15.226 -10.442 -7.928 1.00 93.50 212 LYS A O 1
ATOM 1700 N N . CYS A 1 213 ? 14.198 -11.494 -9.615 1.00 94.69 213 CYS A N 1
ATOM 1701 C CA . CYS A 1 213 ? 12.947 -10.741 -9.503 1.00 94.69 213 CYS A CA 1
ATOM 1702 C C . CYS A 1 213 ? 13.111 -9.220 -9.683 1.00 94.69 213 CYS A C 1
ATOM 1704 O O . CYS A 1 213 ? 12.419 -8.412 -9.065 1.00 94.69 213 CYS A O 1
ATOM 1706 N N . PHE A 1 214 ? 14.006 -8.820 -10.591 1.00 95.00 214 PHE A N 1
ATOM 1707 C CA . PHE A 1 214 ? 14.175 -7.429 -11.015 1.00 95.00 214 PHE A CA 1
ATOM 1708 C C 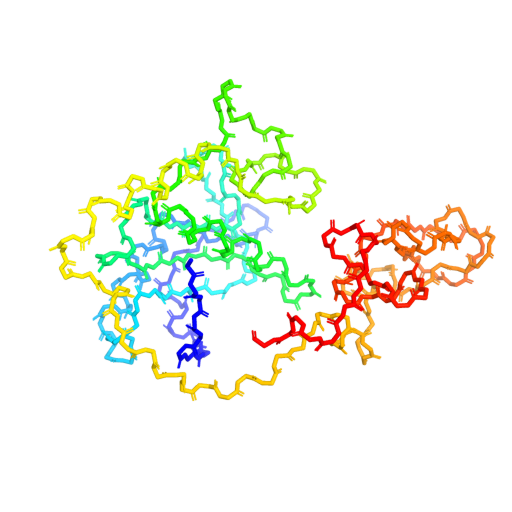. PHE A 1 214 ? 14.063 -7.294 -12.532 1.00 95.00 214 PHE A C 1
ATOM 1710 O O . PHE A 1 214 ? 14.439 -8.187 -13.289 1.00 95.00 214 PHE A O 1
ATOM 1717 N N . MET A 1 215 ? 13.627 -6.121 -12.981 1.00 94.62 215 MET A N 1
ATOM 1718 C CA . MET A 1 215 ? 13.632 -5.716 -14.382 1.00 94.62 215 MET A CA 1
ATOM 1719 C C . MET A 1 215 ? 14.319 -4.360 -14.538 1.00 94.62 215 MET A C 1
ATOM 1721 O O . MET A 1 215 ? 14.147 -3.459 -13.719 1.00 94.62 215 MET A O 1
ATOM 1725 N N . GLY A 1 216 ? 15.115 -4.211 -15.597 1.00 96.12 216 GLY A N 1
ATOM 1726 C CA . GLY A 1 216 ? 15.668 -2.920 -15.993 1.00 96.12 216 GLY A CA 1
ATOM 1727 C C . GLY A 1 216 ? 14.665 -2.117 -16.817 1.00 96.12 216 GLY A C 1
ATOM 1728 O O . GLY A 1 216 ? 14.180 -2.624 -17.829 1.00 96.12 216 GLY A O 1
ATOM 1729 N N . CYS A 1 217 ? 14.424 -0.867 -16.427 1.00 96.81 217 CYS A N 1
ATOM 1730 C CA . CYS A 1 217 ? 13.673 0.114 -17.208 1.00 96.81 217 CYS A CA 1
ATOM 1731 C C . CYS A 1 217 ? 14.593 1.258 -17.659 1.00 96.81 217 CYS A C 1
ATOM 1733 O O . CYS A 1 217 ? 15.341 1.819 -16.850 1.00 96.81 217 CYS A O 1
ATOM 1735 N N . CYS A 1 218 ? 14.539 1.590 -18.945 1.00 97.38 218 CYS A N 1
ATOM 1736 C CA . CYS A 1 218 ? 15.448 2.473 -19.666 1.00 97.38 218 CYS A CA 1
ATOM 1737 C C . CYS A 1 218 ? 14.692 3.593 -20.399 1.00 97.38 218 CYS A C 1
ATOM 1739 O O . CYS A 1 218 ? 13.506 3.466 -20.706 1.00 97.38 218 CYS A O 1
ATOM 1741 N N . GLU A 1 219 ? 15.389 4.701 -20.664 1.00 96.19 219 GLU A N 1
ATOM 1742 C CA . GLU A 1 219 ? 14.840 5.880 -21.362 1.00 96.19 219 GLU A CA 1
ATOM 1743 C C . GLU A 1 219 ? 14.505 5.608 -22.832 1.00 96.19 219 GLU A C 1
ATOM 1745 O O . GLU A 1 219 ? 13.561 6.171 -23.376 1.00 96.19 219 GLU A O 1
ATOM 1750 N N . ASN A 1 220 ? 15.252 4.703 -23.459 1.00 94.31 220 ASN A N 1
ATOM 1751 C CA . ASN A 1 220 ? 15.013 4.188 -24.801 1.00 94.31 220 ASN A CA 1
ATOM 1752 C C . ASN A 1 220 ? 15.493 2.721 -24.878 1.00 94.31 220 ASN A C 1
ATOM 1754 O O . ASN A 1 220 ? 15.924 2.142 -23.876 1.00 94.31 220 ASN A O 1
ATOM 1758 N N . ASN A 1 221 ? 15.404 2.104 -26.056 1.00 91.81 221 ASN A N 1
ATOM 1759 C CA . ASN A 1 221 ? 15.736 0.695 -26.277 1.00 91.81 221 ASN A CA 1
ATOM 1760 C C . ASN A 1 221 ? 17.181 0.452 -26.771 1.00 91.81 221 ASN A C 1
ATOM 1762 O O . ASN A 1 221 ? 17.426 -0.562 -27.429 1.00 91.81 221 ASN A O 1
ATOM 1766 N N . THR A 1 222 ? 18.141 1.335 -26.467 1.00 94.06 222 THR A N 1
ATOM 1767 C CA . THR A 1 222 ? 19.553 1.173 -26.864 1.00 94.06 222 THR A CA 1
ATOM 1768 C C . THR A 1 222 ? 20.438 0.619 -25.734 1.00 94.06 222 THR A C 1
ATOM 1770 O O . THR A 1 222 ? 20.071 0.578 -24.554 1.00 94.06 222 THR A O 1
ATOM 1773 N N . LYS A 1 223 ? 21.640 0.138 -26.081 1.00 94.50 223 LYS A N 1
ATOM 1774 C CA . LYS A 1 223 ? 22.579 -0.467 -25.113 1.00 94.50 223 LYS A CA 1
ATOM 1775 C C . LYS A 1 223 ? 23.240 0.560 -24.185 1.00 94.50 223 LYS A C 1
ATOM 1777 O O . LYS A 1 223 ? 23.615 0.218 -23.068 1.00 94.50 223 LYS A O 1
ATOM 1782 N N . ASP A 1 224 ? 23.359 1.799 -24.637 1.00 94.88 224 ASP A N 1
ATOM 1783 C CA . ASP A 1 224 ? 23.922 2.949 -23.927 1.00 94.88 224 ASP A CA 1
ATOM 1784 C C . ASP A 1 224 ? 22.873 3.746 -23.130 1.00 94.88 224 ASP A C 1
ATOM 1786 O O . ASP A 1 224 ? 23.228 4.628 -22.345 1.00 94.88 224 ASP A O 1
ATOM 1790 N N . ALA A 1 225 ? 21.588 3.401 -23.275 1.00 94.69 225 ALA A N 1
ATOM 1791 C CA . ALA A 1 225 ? 20.483 4.051 -22.587 1.00 94.69 225 ALA A CA 1
ATOM 1792 C C . ALA A 1 225 ? 20.670 4.080 -21.065 1.00 94.69 225 ALA A C 1
ATOM 1794 O O . ALA A 1 225 ? 20.978 3.062 -20.427 1.00 94.69 225 ALA A O 1
ATOM 1795 N N . ARG A 1 226 ? 20.387 5.238 -20.458 1.00 95.62 226 ARG A N 1
ATOM 1796 C CA . ARG A 1 226 ? 20.269 5.345 -19.003 1.00 95.62 226 ARG A CA 1
ATOM 1797 C C . ARG A 1 226 ? 19.033 4.586 -18.529 1.00 95.62 226 ARG A C 1
ATOM 1799 O O . ARG A 1 226 ? 17.990 4.577 -19.181 1.00 95.62 226 ARG A O 1
ATOM 1806 N N . GLY A 1 227 ? 19.149 3.971 -17.358 1.00 95.62 227 GLY A N 1
ATOM 1807 C CA . GLY A 1 227 ? 18.091 3.151 -16.791 1.00 95.62 227 GLY A CA 1
ATOM 1808 C C . GLY A 1 227 ? 18.224 2.948 -15.288 1.00 95.62 227 GLY A C 1
ATOM 1809 O O . GLY A 1 227 ? 19.124 3.480 -14.633 1.00 95.62 227 GLY A O 1
ATOM 1810 N N . ARG A 1 228 ? 17.291 2.182 -14.729 1.00 95.94 228 ARG A N 1
ATOM 1811 C CA . ARG A 1 228 ? 17.298 1.731 -13.334 1.00 95.94 228 ARG A CA 1
ATOM 1812 C C . ARG A 1 228 ? 16.638 0.355 -13.241 1.00 95.94 228 ARG A C 1
ATOM 1814 O O . ARG A 1 228 ? 15.765 0.027 -14.038 1.00 95.94 228 ARG A O 1
ATOM 1821 N N . LYS A 1 229 ? 17.078 -0.451 -12.274 1.00 94.75 229 LYS A N 1
ATOM 1822 C CA . LYS A 1 229 ? 16.468 -1.747 -11.957 1.00 94.75 229 LYS A CA 1
ATOM 1823 C C . LYS A 1 229 ? 15.349 -1.551 -10.941 1.00 94.75 229 LYS A C 1
ATOM 1825 O O . LYS A 1 229 ? 15.534 -0.813 -9.974 1.00 94.75 229 LYS A O 1
ATOM 1830 N N . TYR A 1 230 ? 14.226 -2.218 -11.158 1.00 92.31 230 TYR A N 1
ATOM 1831 C CA . TYR A 1 230 ? 13.058 -2.176 -10.289 1.00 92.31 230 TYR A CA 1
ATOM 1832 C C . TYR A 1 230 ? 12.581 -3.594 -9.951 1.00 92.31 230 TYR A C 1
ATOM 1834 O O . TYR A 1 230 ? 12.720 -4.477 -10.803 1.00 92.31 230 TYR A O 1
ATOM 1842 N N . PRO A 1 231 ? 12.047 -3.824 -8.737 1.00 91.69 231 PRO A N 1
ATOM 1843 C CA . PRO A 1 231 ? 11.453 -5.107 -8.367 1.00 91.69 231 PRO A CA 1
ATOM 1844 C C . PRO A 1 231 ? 10.248 -5.443 -9.239 1.00 91.69 231 PRO A C 1
ATOM 1846 O O . PRO A 1 231 ? 9.346 -4.616 -9.355 1.00 91.69 231 PRO A O 1
ATOM 1849 N N . VAL A 1 232 ? 10.204 -6.628 -9.842 1.00 92.12 232 VAL A N 1
ATOM 1850 C CA . VAL A 1 232 ? 9.043 -7.018 -10.660 1.00 92.12 232 VAL A CA 1
ATOM 1851 C C . VAL A 1 232 ? 7.794 -7.216 -9.790 1.00 92.12 232 VAL A C 1
ATOM 1853 O O . VAL A 1 232 ? 7.932 -7.519 -8.606 1.00 92.12 232 VAL A O 1
ATOM 1856 N N . PRO A 1 233 ? 6.583 -7.055 -10.351 1.00 91.81 233 PRO A N 1
ATOM 1857 C CA . PRO A 1 233 ? 5.349 -7.316 -9.621 1.00 91.81 233 PRO A CA 1
ATOM 1858 C C . PRO A 1 233 ? 5.269 -8.761 -9.123 1.00 91.81 233 PRO A C 1
ATOM 1860 O O . PRO A 1 233 ? 5.709 -9.689 -9.815 1.00 91.81 233 PRO A O 1
ATOM 1863 N N . ASP A 1 234 ? 4.639 -8.952 -7.967 1.00 91.25 234 ASP A N 1
ATOM 1864 C CA . ASP A 1 234 ? 4.373 -10.284 -7.432 1.00 91.25 234 ASP A CA 1
ATOM 1865 C C . ASP A 1 234 ? 3.549 -11.117 -8.427 1.00 91.25 234 ASP A C 1
ATOM 1867 O O . ASP A 1 234 ? 2.621 -10.619 -9.071 1.00 91.25 234 ASP A O 1
ATOM 1871 N N . GLY A 1 235 ? 3.926 -12.385 -8.592 1.00 93.12 235 GLY A N 1
ATOM 1872 C CA . GLY A 1 235 ? 3.389 -13.288 -9.615 1.00 93.12 235 GLY A CA 1
ATOM 1873 C C . GLY A 1 235 ? 4.166 -13.325 -10.930 1.00 93.12 235 GLY A C 1
ATOM 1874 O O . GLY A 1 235 ? 3.832 -14.119 -11.809 1.00 93.12 235 GLY A O 1
ATOM 1875 N N . THR A 1 236 ? 5.210 -12.508 -11.092 1.00 94.56 236 THR A N 1
ATOM 1876 C CA . THR A 1 236 ? 6.057 -12.561 -12.295 1.00 94.56 236 THR A CA 1
ATOM 1877 C C . THR A 1 236 ? 6.829 -13.878 -12.326 1.00 94.56 236 THR A C 1
ATOM 1879 O O . THR A 1 236 ? 7.480 -14.225 -11.345 1.00 94.56 236 THR A O 1
ATOM 1882 N N . SER A 1 237 ? 6.796 -14.602 -13.448 1.00 94.81 237 SER A N 1
ATOM 1883 C CA . SER A 1 237 ? 7.558 -15.848 -13.602 1.00 94.81 237 SER A CA 1
ATOM 1884 C C . SER A 1 237 ? 9.068 -15.606 -13.485 1.00 94.81 237 SER A C 1
ATOM 1886 O O . SER A 1 237 ? 9.609 -14.691 -14.111 1.00 94.81 237 SER A O 1
ATOM 1888 N N . CYS A 1 238 ? 9.743 -16.441 -12.696 1.00 95.62 238 CYS A N 1
ATOM 1889 C CA . CYS A 1 238 ? 11.188 -16.365 -12.448 1.00 95.62 238 CYS A CA 1
ATOM 1890 C C . CYS A 1 238 ? 11.909 -17.711 -12.630 1.00 95.62 238 CYS A C 1
ATOM 1892 O O . CYS A 1 238 ? 13.097 -17.827 -12.328 1.00 95.62 238 CYS A O 1
ATOM 1894 N N . GLY A 1 239 ? 11.203 -18.721 -13.143 1.00 91.25 239 GLY A N 1
ATOM 1895 C CA . GLY A 1 239 ? 11.718 -20.059 -13.416 1.00 91.25 239 GLY A CA 1
ATOM 1896 C C . GLY A 1 239 ? 10.591 -21.069 -13.625 1.00 91.25 239 GLY A C 1
ATOM 1897 O O . GLY A 1 239 ? 9.408 -20.720 -13.586 1.00 91.25 239 GLY A O 1
ATOM 1898 N N . ASP A 1 240 ? 10.954 -22.335 -13.820 1.00 90.56 240 ASP A N 1
ATOM 1899 C CA . ASP A 1 240 ? 9.980 -23.418 -13.966 1.00 90.56 240 ASP A CA 1
ATOM 1900 C C . ASP A 1 240 ? 9.158 -23.573 -12.686 1.00 90.56 240 ASP A C 1
ATOM 1902 O O . ASP A 1 240 ? 9.705 -23.884 -11.633 1.00 90.56 240 ASP A O 1
ATOM 1906 N N . LYS A 1 241 ? 7.840 -23.346 -12.787 1.00 90.62 241 LYS A N 1
ATOM 1907 C CA . LYS A 1 241 ? 6.886 -23.374 -11.660 1.00 90.62 241 LYS A CA 1
ATOM 1908 C C . LYS A 1 241 ? 7.239 -22.418 -10.508 1.00 90.62 241 LYS A C 1
ATOM 1910 O O . LYS A 1 241 ? 6.782 -22.613 -9.386 1.00 90.62 241 LYS A O 1
ATOM 1915 N N . LYS A 1 242 ? 7.991 -21.350 -10.795 1.00 95.00 242 LYS A N 1
ATOM 1916 C CA . LYS A 1 242 ? 8.383 -20.336 -9.811 1.00 95.00 242 LYS A CA 1
ATOM 1917 C C . LYS A 1 242 ? 7.899 -18.950 -10.185 1.00 95.00 242 LYS A C 1
ATOM 1919 O O . LYS A 1 242 ? 7.923 -18.564 -11.357 1.00 95.00 242 LYS A O 1
ATOM 1924 N N . ILE A 1 243 ? 7.535 -18.180 -9.170 1.00 95.56 243 ILE A N 1
ATOM 1925 C CA . ILE A 1 243 ? 7.140 -16.780 -9.306 1.00 95.56 243 ILE A CA 1
ATOM 1926 C C . ILE A 1 243 ? 7.870 -15.906 -8.290 1.00 95.56 243 ILE A C 1
ATOM 1928 O O . ILE A 1 243 ? 8.317 -16.365 -7.241 1.00 95.56 243 ILE A O 1
ATOM 1932 N N . CYS A 1 244 ? 7.960 -14.623 -8.603 1.00 93.94 244 CYS A N 1
ATOM 1933 C CA . CYS A 1 244 ? 8.436 -13.605 -7.687 1.00 93.94 244 CYS A CA 1
ATOM 1934 C C . CYS A 1 244 ? 7.365 -13.267 -6.654 1.00 93.94 244 CYS A C 1
ATOM 1936 O O . CYS A 1 244 ? 6.246 -12.941 -7.044 1.00 93.94 244 CYS A O 1
ATOM 1938 N N . ILE A 1 245 ? 7.723 -13.306 -5.371 1.00 90.38 245 ILE A N 1
ATOM 1939 C CA . ILE A 1 245 ? 6.931 -12.791 -4.248 1.00 90.38 245 ILE A CA 1
ATOM 1940 C C . ILE A 1 245 ? 7.869 -11.990 -3.351 1.00 90.38 245 ILE A C 1
ATOM 1942 O O . ILE A 1 245 ? 8.900 -12.512 -2.926 1.00 90.38 245 ILE A O 1
ATOM 1946 N N . ALA A 1 246 ? 7.548 -10.723 -3.087 1.00 86.00 246 ALA A N 1
ATOM 1947 C CA . ALA A 1 246 ? 8.368 -9.830 -2.266 1.00 86.00 246 ALA A CA 1
ATOM 1948 C C . ALA A 1 246 ? 9.856 -9.834 -2.675 1.00 86.00 246 ALA A C 1
ATOM 1950 O O . ALA A 1 246 ? 10.749 -9.854 -1.833 1.00 86.00 246 ALA A O 1
ATOM 1951 N N . THR A 1 247 ? 10.130 -9.822 -3.986 1.00 88.75 247 THR A N 1
ATOM 1952 C CA . THR A 1 247 ? 11.483 -9.855 -4.591 1.00 88.75 247 THR A CA 1
ATOM 1953 C C . THR A 1 247 ? 12.249 -11.178 -4.476 1.00 88.75 247 THR A C 1
ATOM 1955 O O . THR A 1 247 ? 13.398 -11.258 -4.906 1.00 88.75 247 THR A O 1
ATOM 1958 N N . VAL A 1 248 ? 11.608 -12.235 -3.978 1.00 90.75 248 VAL A N 1
ATOM 1959 C CA . VAL A 1 248 ? 12.180 -13.582 -3.872 1.00 90.75 248 VAL A CA 1
ATOM 1960 C C . VAL A 1 248 ? 11.534 -14.508 -4.899 1.00 90.75 248 VAL A C 1
ATOM 1962 O O . VAL A 1 248 ? 10.313 -14.538 -5.036 1.00 90.75 248 VAL A O 1
ATOM 1965 N N . CYS A 1 249 ? 12.352 -15.270 -5.629 1.00 94.44 249 CYS A N 1
ATOM 1966 C CA . CYS A 1 249 ? 11.865 -16.298 -6.544 1.00 94.44 249 CYS A CA 1
ATOM 1967 C C . CYS A 1 249 ? 11.507 -17.573 -5.771 1.00 94.44 249 CYS A C 1
ATOM 1969 O O . CYS A 1 249 ? 12.392 -18.281 -5.285 1.00 94.44 249 CYS A O 1
ATOM 1971 N N . SER A 1 250 ? 10.213 -17.861 -5.682 1.00 92.94 250 SER A N 1
ATOM 1972 C CA . SER A 1 250 ? 9.644 -18.911 -4.837 1.00 92.94 250 SER A CA 1
ATOM 1973 C C . SER A 1 250 ? 8.864 -19.926 -5.670 1.00 92.94 250 SER A C 1
ATOM 1975 O O . SER A 1 250 ? 8.306 -19.586 -6.714 1.00 92.94 250 SER A O 1
ATOM 1977 N N . GLU A 1 251 ? 8.831 -21.181 -5.214 1.00 92.00 251 GLU A N 1
ATOM 1978 C CA . GLU A 1 251 ? 7.964 -22.218 -5.793 1.00 92.00 251 GLU A CA 1
ATOM 1979 C C . GLU A 1 251 ? 6.498 -21.783 -5.708 1.00 92.00 251 GLU A C 1
ATOM 1981 O O . GLU A 1 251 ? 6.066 -21.229 -4.696 1.00 92.00 251 GLU A O 1
ATOM 1986 N N . PHE A 1 252 ? 5.733 -22.041 -6.767 1.00 80.25 252 PHE A N 1
ATOM 1987 C CA . PHE A 1 252 ? 4.314 -21.719 -6.825 1.00 80.25 252 PHE A CA 1
ATOM 1988 C C . PHE A 1 252 ? 3.484 -22.962 -7.119 1.00 80.25 252 PHE A C 1
ATOM 1990 O O . PHE A 1 252 ? 3.626 -23.602 -8.166 1.00 80.25 252 PHE A O 1
ATOM 1997 N N . SER A 1 253 ? 2.562 -23.261 -6.208 1.00 69.31 253 SER A N 1
ATOM 1998 C CA . SER A 1 253 ? 1.518 -24.254 -6.403 1.00 69.31 253 SER A CA 1
ATOM 1999 C C . SER A 1 253 ? 0.182 -23.524 -6.584 1.00 69.31 253 SER A C 1
ATOM 2001 O O . SER A 1 253 ? -0.181 -22.655 -5.796 1.00 69.31 253 SER A O 1
ATOM 2003 N N . LYS A 1 254 ? -0.575 -23.859 -7.638 1.00 58.22 254 LYS A N 1
ATOM 2004 C CA . LYS A 1 254 ? -1.914 -23.282 -7.884 1.00 58.22 254 LYS A CA 1
ATOM 2005 C C . LYS A 1 254 ? -2.955 -23.664 -6.815 1.00 58.22 254 LYS A C 1
ATOM 2007 O O . LYS A 1 254 ? -4.088 -23.225 -6.922 1.00 58.22 254 LYS A O 1
ATOM 2012 N N . GLN A 1 255 ? -2.606 -24.510 -5.844 1.00 49.75 255 GLN A N 1
ATOM 2013 C CA . GLN A 1 255 ? -3.506 -24.915 -4.761 1.00 49.75 255 GLN A CA 1
ATOM 2014 C C . GLN A 1 255 ? -3.534 -23.913 -3.597 1.00 49.75 255 GLN A C 1
ATOM 2016 O O . GLN A 1 255 ? -4.450 -23.978 -2.790 1.00 49.75 255 GLN A O 1
ATOM 2021 N N . ASP A 1 256 ? -2.588 -22.969 -3.538 1.00 42.47 256 ASP A N 1
ATOM 2022 C CA . ASP A 1 256 ? -2.455 -22.016 -2.425 1.00 42.47 256 ASP A CA 1
ATOM 2023 C C . ASP A 1 256 ? -3.111 -20.644 -2.703 1.00 42.47 256 ASP A C 1
ATOM 2025 O O . ASP A 1 256 ? -2.808 -19.662 -2.026 1.00 42.47 256 ASP A O 1
ATOM 2029 N N . SER A 1 257 ? -3.967 -20.540 -3.729 1.00 39.25 257 SER A N 1
ATOM 2030 C CA . SER A 1 257 ? -4.594 -19.278 -4.164 1.00 39.25 257 SER A CA 1
ATOM 2031 C C . SER A 1 257 ? -6.020 -19.030 -3.647 1.00 39.25 257 SER A C 1
ATOM 2033 O O . SER A 1 257 ? -6.626 -18.050 -4.081 1.00 39.25 257 SER A O 1
ATOM 2035 N N . ASP A 1 258 ? -6.537 -19.882 -2.754 1.00 29.86 258 ASP A N 1
ATOM 2036 C CA . ASP A 1 258 ? -7.917 -19.827 -2.229 1.00 29.86 258 ASP A CA 1
ATOM 2037 C C . ASP A 1 258 ? -8.008 -19.298 -0.781 1.00 29.86 258 ASP A C 1
ATOM 2039 O O . ASP A 1 258 ? -7.285 -19.813 0.105 1.00 29.86 258 ASP A O 1
#

pLDDT: mean 86.44, std 10.97, range [29.86, 97.38]

Radius of gyration: 20.3 Å; chains: 1; bounding box: 49×53×52 Å

Organism: Ixodes ricinus (NCBI:txid34613)

Sequence (258 aa):
VKLVLTGVYKTTVEEESRFEKTEYEFGVKTLDPTFTLGMFQIWVQSNKKFKDDDVVFLLTSMQIDDHVGRGVSKHGYSYFGEICSLGVGLVRDSGAIFDGVIHMARQIAHMLGSPWDISDACPEGGDTLMAPRYLSSPQGLSECSKEAFRQQYNNYTMKDVCWKKNLKPDVSSNWSLPATYFQTENYCLTRHPSRVFKCPEGNRYYVRDVSKCFMGCCENNTKDARGRKYPVPDGTSCGDKKICIATVCSEFSKQDSD

Foldseek 3Di:
DDDFDQDDDDDDPVLVVQFDWDQDPVRQTAGAQVRRLVSVQVVLVVDPVCVLPLAEEDEDQGWHDDPPPPQLQRAKDFAALQSRPSRYMYGYDNVLQRPRVLSVVLRVLRNLHQAAQPDPQRRLDALASRRSNDPFNRPYHRVSSVVSNVVSCVVCVPPDGSVPDDDDRPDPDPDDFVVVVCVPDQSLCSVDVQQRDFEEPLAPQQDPQLQQQKTWTFNDHDNPTDTHIDHHTFQPDRDDQWTDDRRGTDHDDPVPPD